Protein 6TMD (pdb70)

Structure (mmCIF, N/CA/C/O backbone):
data_6TMD
#
_entry.id   6TMD
#
_cell.length_a   95.778
_cell.length_b   45.659
_cell.length_c   51.073
_cell.angle_alpha   90.000
_cell.angle_beta   100.380
_cell.angle_gamma   90.000
#
_symmetry.space_group_name_H-M   'C 1 2 1'
#
loop_
_entity.id
_entity.type
_entity.pdbx_description
1 polymer 'KN motif and ankyrin repeat domain-containing protein 2'
2 non-polymer GLYCEROL
3 non-polymer 'ACETATE ION'
4 water water
#
loop_
_atom_site.group_PDB
_atom_site.id
_atom_site.type_symbol
_atom_site.label_atom_id
_atom_site.label_alt_id
_atom_site.label_comp_id
_atom_site.label_asym_id
_atom_site.label_entity_id
_atom_site.label_seq_id
_atom_site.pdbx_PDB_ins_code
_atom_site.Cartn_x
_atom_site.Cartn_y
_atom_site.Cartn_z
_atom_site.occupancy
_atom_site.B_iso_or_equiv
_atom_site.auth_seq_id
_atom_site.auth_comp_id
_atom_site.auth_asym_id
_atom_site.auth_atom_id
_atom_site.pdbx_PDB_model_nu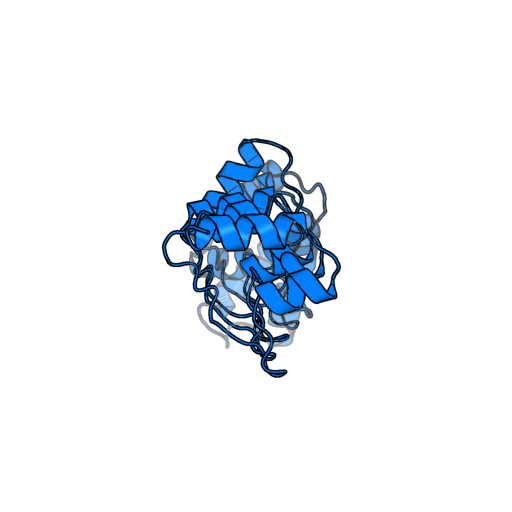m
ATOM 1 N N . LEU A 1 14 ? -21.388 25.472 32.715 1.00 46.02 590 LEU A N 1
ATOM 2 C CA . LEU A 1 14 ? -21.860 24.067 32.995 1.00 45.29 590 LEU A CA 1
ATOM 3 C C . LEU A 1 14 ? -22.934 24.088 34.091 1.00 38.12 590 LEU A C 1
ATOM 4 O O . LEU A 1 14 ? -22.954 25.023 34.893 1.00 37.43 590 LEU A O 1
ATOM 9 N N . SER A 1 15 ? -23.758 23.054 34.141 1.00 31.78 591 SER A N 1
ATOM 10 C CA . SER A 1 15 ? -24.777 22.831 35.194 1.00 32.08 591 SER A CA 1
ATOM 11 C C . SER A 1 15 ? -24.122 22.909 36.580 1.00 29.79 591 SER A C 1
ATOM 12 O O . SER A 1 15 ? -23.157 22.189 36.841 1.00 27.88 591 SER A O 1
ATOM 15 N N . PRO A 1 16 ? -24.603 23.763 37.510 1.00 29.62 592 PRO A N 1
ATOM 16 C CA . PRO A 1 16 ? -24.097 23.771 38.886 1.00 29.55 592 PRO A CA 1
ATOM 17 C C . PRO A 1 16 ? -24.248 22.410 39.600 1.00 23.77 592 PRO A C 1
ATOM 18 O O . PRO A 1 16 ? -23.375 22.066 40.379 1.00 25.65 592 PRO A O 1
ATOM 22 N N . ASP A 1 17 ? -25.359 21.701 39.362 1.00 24.30 593 ASP A N 1
ATOM 23 C CA . ASP A 1 17 ? -25.586 20.308 39.843 1.00 25.51 593 ASP A CA 1
ATOM 24 C C . ASP A 1 17 ? -24.494 19.383 39.287 1.00 24.47 593 ASP A C 1
ATOM 25 O O . ASP A 1 17 ? -23.978 18.563 40.037 1.00 23.21 593 ASP A O 1
ATOM 30 N N . LEU A 1 18 ? -24.152 19.477 38.002 1.00 23.38 594 LEU A N 1
ATOM 31 C CA . LEU A 1 18 ? -23.066 18.626 37.436 1.00 22.63 594 LEU A CA 1
ATOM 32 C C . LEU A 1 18 ? -21.742 18.903 38.151 1.00 20.42 594 LEU A C 1
ATOM 33 O O . LEU A 1 18 ? -21.060 17.960 38.501 1.00 19.23 594 LEU A O 1
ATOM 38 N N . ILE A 1 19 ? -21.378 20.158 38.354 1.00 19.78 595 ILE A N 1
ATOM 39 C CA . ILE A 1 19 ? -20.091 20.446 39.043 1.00 19.52 595 ILE A CA 1
ATOM 40 C C . ILE A 1 19 ? -20.143 19.874 40.462 1.00 19.08 595 ILE A C 1
ATOM 41 O O . ILE A 1 19 ? -19.110 19.355 40.941 1.00 20.24 595 ILE A O 1
ATOM 46 N N . SER A 1 20 ? -21.251 20.055 41.164 1.00 21.48 596 SER A N 1
ATOM 47 C CA . SER A 1 20 ? -21.390 19.556 42.558 1.00 21.08 596 SER A CA 1
ATOM 48 C C . SER A 1 20 ? -21.255 18.024 42.559 1.00 20.23 596 SER A C 1
ATOM 49 O O . SER A 1 20 ? -20.567 17.476 43.459 1.00 18.23 596 SER A O 1
ATOM 52 N N . ALA A 1 21 ? -21.886 17.347 41.583 1.00 19.84 597 ALA A N 1
ATOM 53 C CA . ALA A 1 21 ? -21.781 15.871 41.426 1.00 20.25 597 ALA A CA 1
ATOM 54 C C . ALA A 1 21 ? -20.316 15.486 41.226 1.00 20.17 597 ALA A C 1
ATOM 55 O O . ALA A 1 21 ? -19.865 14.489 41.826 1.00 22.17 597 ALA A O 1
ATOM 57 N N . CYS A 1 22 ? -19.591 16.219 40.381 1.00 20.50 598 CYS A N 1
ATOM 58 C CA . CYS A 1 22 ? -18.149 15.960 40.107 1.00 22.40 598 CYS A CA 1
ATOM 59 C C . CYS A 1 22 ? -17.323 16.152 41.377 1.00 23.23 598 CYS A C 1
ATOM 60 O O . CYS A 1 22 ? -16.438 15.326 41.630 1.00 23.73 598 CYS A O 1
ATOM 63 N N . LEU A 1 23 ? -17.590 17.187 42.165 1.00 21.85 599 LEU A N 1
ATOM 64 C CA . LEU A 1 23 ? -16.907 17.339 43.480 1.00 22.43 599 LEU A CA 1
ATOM 65 C C . LEU A 1 23 ? -17.198 16.141 44.399 1.00 21.40 599 LEU A C 1
ATOM 66 O O . LEU A 1 23 ? -16.268 15.657 45.087 1.00 23.61 599 LEU A O 1
ATOM 71 N N . ALA A 1 24 ? -18.435 15.659 44.441 1.00 21.89 600 ALA A N 1
ATOM 72 C CA . ALA A 1 24 ? -18.800 14.483 45.269 1.00 22.01 600 ALA A CA 1
ATOM 73 C C . ALA A 1 24 ? -18.023 13.255 44.779 1.00 22.39 600 ALA A C 1
ATOM 74 O O . ALA A 1 24 ? -17.413 12.529 45.611 1.00 22.60 600 ALA A O 1
ATOM 76 N N . LEU A 1 25 ? -17.975 13.005 43.465 1.00 23.23 601 LEU A N 1
ATOM 77 C CA . LEU A 1 25 ? -17.236 11.834 42.915 1.00 23.00 601 LEU A CA 1
ATOM 78 C C . LEU A 1 25 ? -15.736 11.991 43.163 1.00 23.36 601 LEU A C 1
ATOM 79 O O . LEU A 1 25 ? -15.112 11.001 43.458 1.00 22.07 601 LEU A O 1
ATOM 84 N N . GLU A 1 26 ? -15.187 13.206 43.093 1.00 25.66 602 GLU A N 1
ATOM 85 C CA . GLU A 1 26 ? -13.745 13.470 43.364 1.00 28.01 602 GLU A CA 1
ATOM 86 C C . GLU A 1 26 ? -13.440 12.978 44.792 1.00 28.01 602 GLU A C 1
ATOM 87 O O . GLU A 1 26 ? -12.466 12.241 44.960 1.00 29.05 602 GLU A O 1
ATOM 93 N N . LYS A 1 27 ? -14.269 13.319 45.791 1.00 25.80 603 LYS A N 1
ATOM 94 C CA . LYS A 1 27 ? -14.070 12.868 47.198 1.00 27.11 603 LYS A CA 1
ATOM 95 C C . LYS A 1 27 ? -14.157 11.343 47.292 1.00 26.73 603 LYS A C 1
ATOM 96 O O . LYS A 1 27 ? -13.322 10.697 47.975 1.00 25.45 603 LYS A O 1
ATOM 102 N N . TYR A 1 28 ? -15.137 10.766 46.609 1.00 23.85 604 TYR A N 1
ATOM 103 C CA . TYR A 1 28 ? -15.409 9.313 46.616 1.00 26.22 604 TYR A CA 1
ATOM 104 C C . TYR A 1 28 ? -14.210 8.542 46.051 1.00 29.53 604 TYR A C 1
ATOM 105 O O . TYR A 1 28 ? -13.865 7.458 46.581 1.00 27.10 604 TYR A O 1
ATOM 114 N N . LEU A 1 29 ? -13.618 9.060 44.973 1.00 29.21 605 LEU A N 1
ATOM 115 C CA . LEU A 1 29 ? -12.526 8.368 44.245 1.00 33.21 605 LEU A CA 1
ATOM 116 C C . LEU A 1 29 ? -11.243 8.358 45.083 1.00 36.25 605 LEU A C 1
ATOM 117 O O . LEU A 1 29 ? -10.398 7.474 44.871 1.00 37.57 605 LEU A O 1
ATOM 122 N N A ASP A 1 30 ? -11.097 9.338 45.980 0.50 34.41 606 ASP A N 1
ATOM 123 N N B ASP A 1 30 ? -11.084 9.296 46.015 0.50 36.45 606 ASP A N 1
ATOM 124 C CA A ASP A 1 30 ? -10.015 9.382 46.998 0.50 35.61 606 ASP A CA 1
ATOM 125 C CA B ASP A 1 30 ? -9.921 9.254 46.936 0.50 38.88 606 ASP A CA 1
ATOM 126 C C A ASP A 1 30 ? -10.357 8.399 48.124 0.50 33.62 606 ASP A C 1
ATOM 127 C C B ASP A 1 30 ? -10.325 8.499 48.214 0.50 35.99 606 ASP A C 1
ATOM 128 O O A ASP A 1 30 ? -9.466 7.663 48.589 0.50 32.27 606 ASP A O 1
ATOM 129 O O B ASP A 1 30 ? -9.410 7.996 48.888 0.50 36.04 606 ASP A O 1
ATOM 138 N N . ASN A 1 31 ? -11.628 8.361 48.515 1.00 34.42 607 ASN A N 1
ATOM 139 C CA . ASN A 1 31 ? -12.076 7.666 49.748 1.00 32.43 607 ASN A CA 1
ATOM 140 C C . ASN A 1 31 ? -13.524 7.199 49.626 1.00 27.96 607 ASN A C 1
ATOM 141 O O . ASN A 1 31 ? -14.441 8.002 49.752 1.00 26.39 607 ASN A O 1
ATOM 146 N N . PRO A 1 32 ? -13.805 5.888 49.437 1.00 32.74 608 PRO A N 1
ATOM 147 C CA . PRO A 1 32 ? -15.186 5.430 49.243 1.00 32.15 608 PRO A CA 1
ATOM 148 C C . PRO A 1 32 ? -16.108 5.555 50.471 1.00 29.37 608 PRO A C 1
ATOM 149 O O . PRO A 1 32 ? -17.308 5.425 50.280 1.00 33.27 608 PRO A O 1
ATOM 153 N N . ASN A 1 33 ? -15.554 5.820 51.665 1.00 28.65 609 ASN A N 1
ATOM 154 C CA . ASN A 1 33 ? -16.305 6.116 52.915 1.00 32.25 609 ASN A CA 1
ATOM 155 C C . ASN A 1 33 ? -16.596 7.616 53.031 1.00 32.42 609 ASN A C 1
ATOM 156 O O . ASN A 1 33 ? -17.217 7.997 54.018 1.00 33.96 609 ASN A O 1
ATOM 161 N N . ALA A 1 34 ? -16.265 8.438 52.030 1.00 28.06 610 ALA A N 1
ATOM 162 C CA . ALA A 1 34 ? -16.493 9.904 52.089 1.00 28.82 610 ALA A CA 1
ATOM 163 C C . ALA A 1 34 ? -17.917 10.260 51.660 1.00 26.67 610 ALA A C 1
ATOM 164 O O . ALA A 1 34 ? -18.345 11.402 51.900 1.00 30.15 610 ALA A O 1
ATOM 166 N N . LEU A 1 35 ? -18.599 9.356 50.952 1.00 25.86 611 LEU A N 1
ATOM 167 C CA . LEU A 1 35 ? -19.988 9.541 50.471 1.00 24.40 611 LEU A CA 1
ATOM 168 C C . LEU A 1 35 ? -20.816 8.399 51.054 1.00 24.62 611 LEU A C 1
ATOM 169 O O .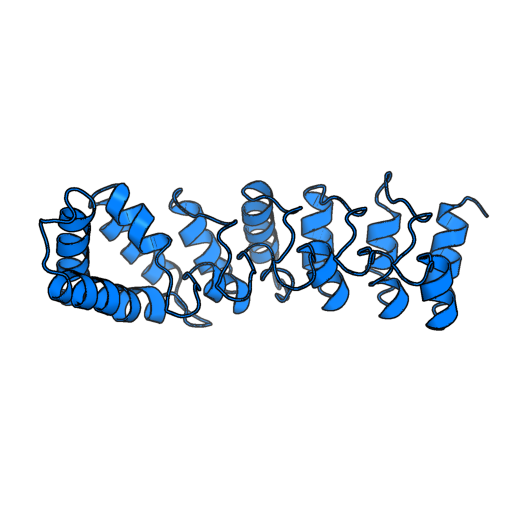 LEU A 1 35 ? -20.285 7.302 51.130 1.00 24.24 611 LEU A O 1
ATOM 174 N N . THR A 1 36 ? -22.092 8.636 51.316 1.00 23.52 612 THR A N 1
ATOM 175 C CA . THR A 1 36 ? -23.062 7.544 51.528 1.00 23.41 612 THR A CA 1
ATOM 176 C C . THR A 1 36 ? -23.366 6.913 50.172 1.00 24.56 612 THR A C 1
ATOM 177 O O . THR A 1 36 ? -23.166 7.584 49.134 1.00 21.86 612 THR A O 1
ATOM 181 N N . GLU A 1 37 ? -23.872 5.691 50.180 1.00 25.14 613 GLU A N 1
ATOM 182 C CA . GLU A 1 37 ? -24.266 4.996 48.928 1.00 26.75 613 GLU A CA 1
ATOM 183 C C . GLU A 1 37 ? -25.320 5.807 48.181 1.00 26.46 613 GLU A C 1
ATOM 184 O O . GLU A 1 37 ? -25.207 5.864 46.950 1.00 25.75 613 GLU A O 1
ATOM 190 N N . ARG A 1 38 ? -26.267 6.450 48.868 1.00 26.69 614 ARG A N 1
ATOM 191 C CA . ARG A 1 38 ? -27.285 7.301 48.201 1.00 28.69 614 ARG A CA 1
ATOM 192 C C . ARG A 1 38 ? -26.625 8.530 47.542 1.00 28.76 614 ARG A C 1
ATOM 193 O O . ARG A 1 38 ? -27.032 8.888 46.419 1.00 25.99 614 ARG A O 1
ATOM 201 N N . GLU A 1 39 ? -25.703 9.203 48.235 1.00 26.07 615 GLU A N 1
ATOM 202 C CA . GLU A 1 39 ? -24.955 10.362 47.667 1.00 25.17 615 GLU A CA 1
ATOM 203 C C . GLU A 1 39 ? -24.176 9.912 46.414 1.00 25.21 615 GLU A C 1
ATOM 204 O O . GLU A 1 39 ? -24.155 10.676 45.426 1.00 22.64 615 GLU A O 1
ATOM 210 N N . LEU A 1 40 ? -23.537 8.745 46.449 1.00 22.13 616 LEU A N 1
ATOM 211 C CA . LEU A 1 40 ? -22.824 8.182 45.270 1.00 23.06 616 LEU A CA 1
ATOM 212 C C . LEU A 1 40 ? -23.833 8.001 44.137 1.00 23.47 616 LEU A C 1
ATOM 213 O O . LEU A 1 40 ? -23.510 8.363 42.999 1.00 23.73 616 LEU A O 1
ATOM 218 N N . LYS A 1 41 ? -25.001 7.415 44.414 1.00 25.98 617 LYS A N 1
ATOM 219 C CA . LYS A 1 41 ? -26.006 7.121 43.362 1.00 27.35 617 LYS A CA 1
ATOM 220 C C . LYS A 1 41 ? -26.473 8.443 42.742 1.00 26.87 617 LYS A C 1
ATOM 221 O O . LYS A 1 41 ? -26.546 8.585 41.465 1.00 24.44 617 LYS A O 1
ATOM 227 N N . VAL A 1 42 ? -26.780 9.419 43.587 1.00 24.48 618 VAL A N 1
ATOM 228 C CA . VAL A 1 42 ? -27.209 10.760 43.097 1.00 24.48 618 VAL A CA 1
ATOM 229 C C . VAL A 1 42 ? -26.097 11.360 42.223 1.00 21.19 618 VAL A C 1
ATOM 230 O O . VAL A 1 42 ? -26.429 11.881 41.149 1.00 21.91 618 VAL A O 1
ATOM 234 N N . ALA A 1 43 ? -24.829 11.329 42.634 1.00 21.02 619 ALA A N 1
ATOM 235 C CA . ALA A 1 43 ? -23.737 11.985 41.871 1.00 20.73 619 ALA A CA 1
ATOM 236 C C . ALA A 1 43 ? -23.569 11.267 40.535 1.00 21.46 619 ALA A C 1
ATOM 237 O O . ALA A 1 43 ? -23.433 11.928 39.495 1.00 20.45 619 ALA A O 1
ATOM 239 N N . TYR A 1 44 ? -23.585 9.934 40.560 1.00 21.37 620 TYR A N 1
ATOM 240 C CA . TYR A 1 44 ? -23.378 9.103 39.350 1.00 24.30 620 TYR A CA 1
ATOM 241 C C . TYR A 1 44 ? -24.502 9.416 38.369 1.00 22.25 620 TYR A C 1
ATOM 242 O O . TYR A 1 44 ? -24.191 9.655 37.173 1.00 21.44 620 TYR A O 1
ATOM 251 N N . THR A 1 45 ? -25.747 9.459 38.858 1.00 22.93 621 THR A N 1
ATOM 252 C CA . THR A 1 45 ? -26.973 9.710 38.067 1.00 24.82 621 THR A CA 1
ATOM 253 C C . THR A 1 45 ? -26.914 11.120 37.469 1.00 24.13 621 THR A C 1
ATOM 254 O O . THR A 1 45 ? -27.356 11.284 36.317 1.00 22.55 621 THR A O 1
ATOM 258 N N . THR A 1 46 ? -26.468 12.112 38.250 1.00 20.75 622 THR A N 1
ATOM 259 C CA . THR A 1 46 ? -26.324 13.501 37.779 1.00 21.99 622 THR A CA 1
ATOM 260 C C . THR A 1 46 ? -25.306 13.551 36.621 1.00 21.20 622 THR A C 1
ATOM 261 O O . THR A 1 46 ? -25.550 14.254 35.612 1.00 22.23 622 THR A O 1
ATOM 265 N N . VAL A 1 47 ? -24.181 12.855 36.756 1.00 21.71 623 VAL A N 1
ATOM 266 C CA . VAL A 1 47 ? -23.172 12.831 35.662 1.00 21.74 623 VAL A CA 1
ATOM 267 C C . VAL A 1 47 ? -23.772 12.120 34.437 1.00 22.11 623 VAL A C 1
ATOM 268 O O . VAL A 1 47 ? -23.579 12.637 33.319 1.00 21.57 623 VAL A O 1
ATOM 272 N N . LEU A 1 48 ? -24.522 11.035 34.609 1.00 22.80 624 LEU A N 1
ATOM 273 C CA . LEU A 1 48 ? -25.135 10.369 33.426 1.00 24.52 624 LEU A CA 1
ATOM 274 C C . LEU A 1 48 ? -26.113 11.326 32.721 1.00 26.67 624 LEU A C 1
ATOM 275 O O . LEU A 1 48 ? -26.114 11.375 31.517 1.00 25.69 624 LEU A O 1
ATOM 280 N N . GLN A 1 49 ? -26.915 12.053 33.483 1.00 24.87 625 GLN A N 1
ATOM 281 C CA . GLN A 1 49 ? -27.937 12.951 32.895 1.00 28.10 625 GLN A CA 1
ATOM 282 C C . GLN A 1 49 ? -27.323 14.220 32.297 1.00 26.90 625 GLN A C 1
ATOM 283 O O . GLN A 1 49 ? -27.745 14.600 31.245 1.00 27.74 625 GLN A O 1
ATOM 289 N N . GLU A 1 50 ? -26.387 14.859 32.986 1.00 24.16 626 GLU A N 1
ATOM 290 C CA . GLU A 1 50 ? -25.888 16.184 32.526 1.00 25.07 626 GLU A CA 1
ATOM 291 C C . GLU A 1 50 ? -24.675 16.079 31.591 1.00 25.67 626 GLU A C 1
ATOM 292 O O . GLU A 1 50 ? -24.420 17.018 30.902 1.00 27.28 626 GLU A O 1
ATOM 298 N N . TRP A 1 51 ? -23.965 14.968 31.622 1.00 21.70 627 TRP A N 1
ATOM 299 C CA . TRP A 1 51 ? -22.730 14.792 30.820 1.00 22.81 627 TRP A CA 1
ATOM 300 C C . TRP A 1 51 ? -22.961 13.678 29.805 1.00 24.12 627 TRP A C 1
ATOM 301 O O . TRP A 1 51 ? -22.915 13.948 28.589 1.00 24.87 627 TRP A O 1
ATOM 312 N N . LEU A 1 52 ? -23.239 12.465 30.256 1.00 21.29 628 LEU A N 1
ATOM 313 C CA . LEU A 1 52 ? -23.307 11.376 29.258 1.00 23.41 628 LEU A CA 1
ATOM 314 C C . LEU A 1 52 ? -24.451 11.587 28.270 1.00 24.24 628 LEU A C 1
ATOM 315 O O . LEU A 1 52 ? -24.215 11.402 27.111 1.00 25.71 628 LEU A 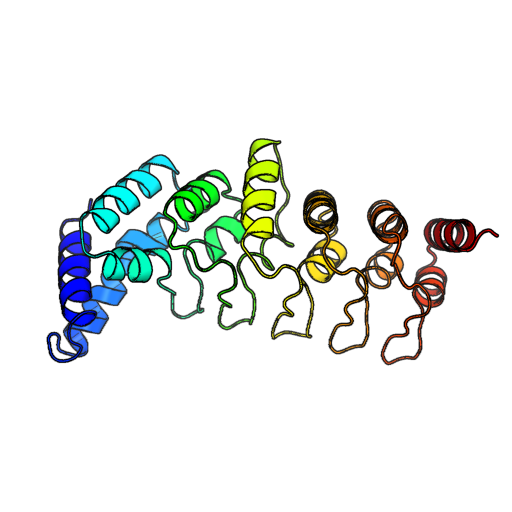O 1
ATOM 320 N N . ARG A 1 53 ? -25.630 11.956 28.747 1.00 25.26 629 ARG A N 1
ATOM 321 C CA . ARG A 1 53 ? -26.785 12.125 27.824 1.00 30.24 629 ARG A CA 1
ATOM 322 C C . ARG A 1 53 ? -26.604 13.338 26.921 1.00 30.10 629 ARG A C 1
ATOM 323 O O . ARG A 1 53 ? -27.134 13.328 25.839 1.00 33.28 629 ARG A O 1
ATOM 331 N N . LEU A 1 54 ? -25.887 14.337 27.393 1.00 30.37 630 LEU A N 1
ATOM 332 C CA . LEU A 1 54 ? -25.571 15.547 26.596 1.00 31.04 630 LEU A CA 1
ATOM 333 C C . LEU A 1 54 ? -24.596 15.148 25.481 1.00 32.46 630 LEU A C 1
ATOM 334 O O . LEU A 1 54 ? -24.885 15.419 24.288 1.00 32.54 630 LEU A O 1
ATOM 339 N N . ALA A 1 55 ? -23.466 14.546 25.849 1.00 28.22 631 ALA A N 1
ATOM 340 C CA . ALA A 1 55 ? -22.334 14.310 24.931 1.00 29.72 631 ALA A CA 1
ATOM 341 C C . ALA A 1 55 ? -22.658 13.183 23.935 1.00 30.70 631 ALA A C 1
ATOM 342 O O . ALA A 1 55 ? -22.017 13.141 22.886 1.00 33.79 631 ALA A O 1
ATOM 344 N N A CYS A 1 56 ? -23.618 12.310 24.256 0.50 29.04 632 CYS A N 1
ATOM 345 N N B CYS A 1 56 ? -23.630 12.322 24.255 0.50 31.24 632 CYS A N 1
ATOM 346 C CA A CYS A 1 56 ? -23.910 11.061 23.503 0.50 32.11 632 CYS A CA 1
ATOM 347 C CA B CYS A 1 56 ? -23.952 11.073 23.513 0.50 35.80 632 CYS A CA 1
ATOM 348 C C A CYS A 1 56 ? -24.951 11.295 22.400 0.50 34.26 632 CYS A C 1
ATOM 349 C C B CYS A 1 56 ? -24.936 11.311 22.373 0.50 36.38 632 CYS A C 1
ATOM 350 O O A CYS A 1 56 ? -25.152 10.352 21.618 0.50 36.01 632 CYS A O 1
ATOM 351 O O B CYS A 1 56 ? -25.091 10.386 21.559 0.50 37.42 632 CYS A O 1
ATOM 356 N N . ARG A 1 57 ? -25.571 12.485 22.332 1.00 36.91 633 ARG A N 1
ATOM 357 C CA . ARG A 1 57 ? -26.534 12.886 21.263 1.00 39.81 633 ARG A CA 1
ATOM 358 C C . ARG A 1 57 ? -25.889 12.775 19.863 1.00 38.97 633 ARG A C 1
ATOM 359 O O . ARG A 1 57 ? -24.680 13.075 19.696 1.00 32.79 633 ARG A O 1
ATOM 367 N N . SER A 1 58 ? -26.674 12.365 18.861 1.00 41.06 634 SER A N 1
ATOM 368 C CA . SER A 1 58 ? -26.185 12.050 17.494 1.00 41.93 634 SER A CA 1
ATOM 369 C C . SER A 1 58 ? -25.431 13.261 16.926 1.00 39.93 634 SER A C 1
ATOM 370 O O . SER A 1 58 ? -24.419 13.062 16.233 1.00 41.08 634 SER A O 1
ATOM 373 N N . ASP A 1 59 ? -25.898 14.477 17.214 1.00 37.29 635 ASP A N 1
ATOM 374 C CA . ASP A 1 59 ? -25.224 15.718 16.737 1.00 40.89 635 ASP A CA 1
ATOM 375 C C . ASP A 1 59 ? -24.783 16.565 17.931 1.00 36.23 635 ASP A C 1
ATOM 376 O O . ASP A 1 59 ? -24.837 17.795 17.827 1.00 32.80 635 ASP A O 1
ATOM 381 N N . ALA A 1 60 ? -24.342 15.934 19.019 1.00 29.43 636 ALA A N 1
ATOM 382 C CA . ALA A 1 60 ? -23.662 16.640 20.133 1.00 27.54 636 ALA A CA 1
ATOM 383 C C . ALA A 1 60 ? -22.535 17.524 19.577 1.00 27.17 636 ALA A C 1
ATOM 384 O O . ALA A 1 60 ? -21.729 17.073 18.721 1.00 26.07 636 ALA A O 1
ATOM 386 N N . HIS A 1 61 ? -22.436 18.750 20.077 1.00 25.52 637 HIS A N 1
ATOM 387 C CA . HIS A 1 61 ? -21.452 19.738 19.571 1.00 25.03 637 HIS A CA 1
ATOM 388 C C . HIS A 1 61 ? -20.090 19.451 20.170 1.00 24.51 637 HIS A C 1
ATOM 389 O O . HIS A 1 61 ? -19.954 19.457 21.400 1.00 24.56 637 HIS A O 1
ATOM 396 N N . PRO A 1 62 ? -19.035 19.251 19.351 1.00 22.34 638 PRO A N 1
ATOM 397 C CA . PRO A 1 62 ? -17.708 18.963 19.884 1.00 22.47 638 PRO A CA 1
ATOM 398 C C . PRO A 1 62 ? -17.149 20.062 20.806 1.00 21.76 638 PRO A C 1
ATOM 399 O O . PRO A 1 62 ? -16.378 19.748 21.682 1.00 21.19 638 PRO A O 1
ATOM 403 N N . GLU A 1 63 ? -17.487 21.338 20.580 1.00 23.68 639 GLU A N 1
ATOM 404 C CA . GLU A 1 63 ? -16.978 22.446 21.436 1.00 24.03 639 GLU A CA 1
ATOM 405 C C . GLU A 1 63 ? -17.650 22.367 22.814 1.00 22.22 639 GLU A C 1
ATOM 406 O O . GLU A 1 63 ? -16.971 22.651 23.790 1.00 24.97 639 GLU A O 1
ATOM 412 N N . LEU A 1 64 ? -18.940 22.061 22.868 1.00 22.00 640 LEU A N 1
ATOM 413 C CA . LEU A 1 64 ? -19.627 21.867 24.177 1.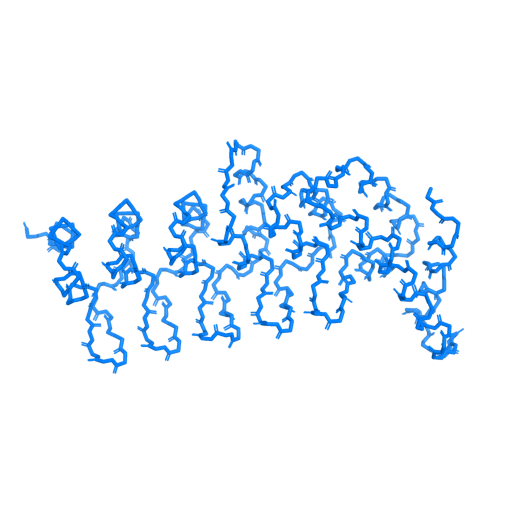00 24.44 640 LEU A CA 1
ATOM 414 C C . LEU A 1 64 ? -18.960 20.693 24.901 1.00 21.59 640 LEU A C 1
ATOM 415 O O . LEU A 1 64 ? -18.684 20.792 26.086 1.00 23.27 640 LEU A O 1
ATOM 420 N N . VAL A 1 65 ? -18.605 19.626 24.194 1.00 21.76 641 VAL A N 1
ATOM 421 C CA . VAL A 1 65 ? -17.918 18.471 24.837 1.00 21.57 641 VAL A CA 1
ATOM 422 C C . VAL A 1 65 ? -16.545 18.936 25.333 1.00 22.65 641 VAL A C 1
ATOM 423 O O . VAL A 1 65 ? -16.186 18.707 26.535 1.00 20.28 641 VAL A O 1
ATOM 427 N N . ARG A 1 66 ? -15.816 19.679 24.509 1.00 21.86 642 ARG A N 1
ATOM 428 C CA . ARG A 1 66 ? -14.467 20.153 24.890 1.00 22.24 642 ARG A CA 1
ATOM 429 C C . ARG A 1 66 ? -14.531 21.028 26.146 1.00 23.29 642 ARG A C 1
ATOM 430 O O . ARG A 1 66 ? -13.640 20.882 27.025 1.00 25.04 642 ARG A O 1
ATOM 438 N N . ARG A 1 67 ? -15.527 21.899 26.234 1.00 24.46 643 ARG A N 1
ATOM 439 C CA . ARG A 1 67 ? -15.681 22.805 27.400 1.00 28.14 643 ARG A CA 1
ATOM 440 C C . ARG A 1 67 ? -15.864 21.975 28.670 1.00 26.15 643 ARG A C 1
ATOM 441 O O . ARG A 1 67 ? -15.347 22.370 29.687 1.00 25.83 643 ARG A O 1
ATOM 449 N N . HIS A 1 68 ? -16.665 20.922 28.590 1.00 22.57 644 HIS A N 1
ATOM 450 C CA . HIS A 1 68 ? -16.863 19.975 29.722 1.00 23.31 644 HIS A CA 1
ATOM 451 C C . HIS A 1 68 ? -15.518 19.361 30.114 1.00 23.93 644 HIS A C 1
ATOM 452 O O . HIS A 1 68 ? -15.182 19.348 31.319 1.00 24.04 644 HIS A O 1
ATOM 459 N N . LEU A 1 69 ? -14.759 18.870 29.140 1.00 22.74 645 LEU A N 1
ATOM 460 C CA . LEU A 1 69 ? -13.495 18.145 29.399 1.00 23.56 645 LEU A CA 1
ATOM 461 C C . LEU A 1 69 ? -12.508 19.099 30.073 1.00 25.18 645 LEU A C 1
ATOM 462 O O . LEU A 1 69 ? -11.796 18.667 31.004 1.00 26.45 645 LEU A O 1
ATOM 467 N N . VAL A 1 70 ? -12.498 20.372 29.682 1.00 25.38 646 VAL A N 1
ATOM 468 C CA . VAL A 1 70 ? -11.602 21.387 30.299 1.00 27.59 646 VAL A CA 1
ATOM 469 C C . VAL A 1 70 ? -11.947 21.510 31.787 1.00 27.13 646 VAL A C 1
ATOM 470 O O . VAL A 1 70 ? -11.009 21.441 32.614 1.00 29.05 646 VAL A O 1
ATOM 474 N N . THR A 1 71 ? -13.228 21.618 32.115 1.00 25.54 647 THR A N 1
ATOM 475 C CA . THR A 1 71 ? -13.693 21.725 33.519 1.00 29.20 647 THR A CA 1
ATOM 476 C C . THR A 1 71 ? -13.311 20.458 34.304 1.00 30.90 647 THR A C 1
ATOM 477 O O . THR A 1 71 ? -12.791 20.590 35.422 1.00 29.04 647 THR A O 1
ATOM 481 N N . PHE A 1 72 ? -13.566 19.265 33.760 1.00 26.92 648 PHE A N 1
ATOM 482 C CA . PHE A 1 72 ? -13.224 17.991 34.441 1.00 26.53 648 PHE A CA 1
ATOM 483 C C . PHE A 1 72 ? -11.712 17.916 34.710 1.00 28.96 648 PHE A C 1
ATOM 484 O O . PHE A 1 72 ? -11.280 17.494 35.813 1.00 27.22 648 PHE A O 1
ATOM 492 N N . ARG A 1 73 ? -10.927 18.307 33.719 1.00 32.72 649 ARG A N 1
ATOM 493 C CA . ARG A 1 73 ? -9.448 18.281 33.830 1.00 37.92 649 ARG A CA 1
ATOM 494 C C . ARG A 1 73 ? -8.985 19.227 34.935 1.00 36.37 649 ARG A C 1
ATOM 495 O O . ARG A 1 73 ? -8.002 18.928 35.545 1.00 33.63 649 ARG A O 1
ATOM 503 N N . ALA A 1 74 ? -9.744 20.276 35.230 1.00 36.82 650 ALA A N 1
ATOM 504 C CA . ALA A 1 74 ? -9.404 21.219 36.324 1.00 40.73 650 ALA A CA 1
ATOM 505 C C . ALA A 1 74 ? -9.578 20.566 37.710 1.00 43.59 650 ALA A C 1
ATOM 506 O O . ALA A 1 74 ? -9.034 21.089 38.663 1.00 39.93 650 ALA A O 1
ATOM 508 N N . MET A 1 75 ? -10.361 19.490 37.812 1.00 40.83 651 MET A N 1
ATOM 509 C CA . MET A 1 75 ? -10.522 18.668 39.033 1.00 40.38 651 MET A CA 1
ATOM 510 C C . MET A 1 75 ? -9.473 17.541 39.009 1.00 44.60 651 MET A C 1
ATOM 511 O O . MET A 1 75 ? -8.643 17.531 38.157 1.00 62.09 651 MET A O 1
ATOM 516 N N . SER A 1 76 ? -9.551 16.533 39.857 1.00 49.27 652 SER A N 1
ATOM 517 C CA . SER A 1 76 ? -8.486 15.491 39.846 1.00 46.52 652 SER A CA 1
ATOM 518 C C . SER A 1 76 ? -8.375 14.696 38.532 1.00 48.15 652 SER A C 1
ATOM 519 O O . SER A 1 76 ? -9.354 14.579 37.804 1.00 47.37 652 SER A O 1
ATOM 522 N N . ALA A 1 77 ? -7.184 14.168 38.243 1.00 45.51 653 ALA A N 1
ATOM 523 C CA . ALA A 1 77 ? -6.962 13.328 37.046 1.00 43.08 653 ALA A CA 1
ATOM 524 C C . ALA A 1 77 ? -7.899 12.127 37.136 1.00 37.32 653 ALA A C 1
ATOM 525 O O . ALA A 1 77 ? -8.346 11.656 36.113 1.00 38.45 653 ALA A O 1
ATOM 527 N N . ARG A 1 78 ? -8.117 11.660 38.354 1.00 36.02 654 ARG A N 1
ATOM 528 C CA . ARG A 1 78 ? -9.016 10.529 38.683 1.00 37.77 654 ARG A CA 1
ATOM 529 C C . ARG A 1 78 ? -10.429 10.916 38.263 1.00 31.89 654 ARG A C 1
ATOM 530 O O . ARG A 1 78 ? -11.130 10.055 37.734 1.00 28.85 654 ARG A O 1
ATOM 538 N N . LEU A 1 79 ? -10.821 12.171 38.505 1.00 31.60 655 LEU A N 1
ATOM 539 C CA . LEU A 1 79 ? -12.183 12.658 38.174 1.00 28.60 655 LEU A CA 1
ATOM 540 C C . LEU A 1 79 ? -12.339 12.672 36.648 1.00 26.02 655 LEU A C 1
ATOM 541 O O . LEU A 1 79 ? -13.308 12.056 36.154 1.00 23.44 655 LEU A O 1
ATOM 546 N N . LEU A 1 80 ? -11.380 13.235 35.915 1.00 26.76 656 LEU A N 1
ATOM 547 C CA . LEU A 1 80 ? -11.397 13.277 34.421 1.00 26.93 656 LEU A CA 1
ATOM 548 C C . LEU A 1 80 ? -11.537 11.843 33.877 1.00 23.42 656 LEU A C 1
ATOM 549 O O . LEU A 1 80 ? -12.444 11.572 33.083 1.00 22.21 656 LEU A O 1
ATOM 554 N N . ASP A 1 81 ? -10.728 10.916 34.372 1.00 24.89 657 ASP A N 1
ATOM 555 C CA . ASP A 1 81 ? -10.765 9.512 33.898 1.00 26.55 657 ASP A CA 1
ATOM 556 C C . ASP A 1 81 ? -12.153 8.938 34.179 1.00 22.10 657 ASP A C 1
ATOM 557 O O . ASP A 1 81 ? -12.748 8.351 33.300 1.00 21.92 657 ASP A O 1
ATOM 562 N N . TYR A 1 82 ? -12.650 9.099 35.404 1.00 20.38 658 TYR A N 1
ATOM 563 C CA . TYR A 1 82 ? -13.941 8.512 35.826 1.00 22.46 658 TYR A CA 1
ATOM 564 C C . TYR A 1 82 ? -15.065 9.056 34.957 1.00 19.93 658 TYR A C 1
ATOM 565 O O . TYR A 1 82 ? -15.925 8.264 34.554 1.00 20.12 658 TYR A O 1
ATOM 574 N N . VAL A 1 83 ? -15.081 10.368 34.723 1.00 19.86 659 VAL A N 1
ATOM 575 C CA . VAL A 1 83 ? -16.226 10.996 34.002 1.00 19.89 659 VAL A CA 1
ATOM 576 C C . VAL A 1 83 ? -16.127 10.686 32.504 1.00 19.76 659 VAL A C 1
ATOM 577 O O . VAL A 1 83 ? -17.154 10.296 31.919 1.00 18.52 659 VAL A O 1
ATOM 581 N N . VAL A 1 84 ? -14.953 10.785 31.896 1.00 18.37 660 VAL A N 1
ATOM 582 C CA . VAL A 1 84 ? -14.836 10.479 30.435 1.00 19.38 660 VAL A CA 1
ATOM 583 C C . VAL A 1 84 ? -15.288 9.022 30.187 1.00 21.02 660 VAL A C 1
ATOM 584 O O . VAL A 1 84 ? -16.026 8.745 29.214 1.00 23.39 660 VAL A O 1
ATOM 588 N N . ASN A 1 85 ? -14.949 8.104 31.088 1.00 20.50 661 ASN A N 1
ATOM 589 C CA . ASN A 1 85 ? -15.158 6.644 30.921 1.00 21.62 661 ASN A CA 1
ATOM 590 C C . ASN A 1 85 ? -16.427 6.169 31.637 1.00 23.07 661 ASN A C 1
ATOM 591 O O . ASN A 1 85 ? -16.631 4.969 31.744 1.00 23.57 661 ASN A O 1
ATOM 596 N N . ILE A 1 86 ? -17.264 7.083 32.129 1.00 23.51 662 ILE A N 1
ATOM 597 C CA . ILE A 1 86 ? -18.477 6.702 32.893 1.00 22.75 662 ILE A CA 1
ATOM 598 C C . ILE A 1 86 ? -19.388 5.887 31.981 1.00 24.32 662 ILE A C 1
ATOM 599 O O . ILE A 1 86 ? -19.555 6.243 30.797 1.00 21.68 662 ILE A O 1
ATOM 604 N N . ALA A 1 87 ? -19.932 4.806 32.514 1.00 23.47 663 ALA A N 1
ATOM 605 C CA . ALA A 1 87 ? -20.818 3.926 31.732 1.00 24.59 663 ALA A CA 1
ATOM 606 C C . ALA A 1 87 ? -22.233 3.965 32.299 1.00 24.25 663 ALA A C 1
ATOM 607 O O . ALA A 1 87 ? -22.380 4.021 33.542 1.00 25.77 663 ALA A O 1
ATOM 609 N N . ASP A 1 88 ? -23.200 3.860 31.401 1.00 24.11 664 ASP A N 1
ATOM 610 C CA . ASP A 1 88 ? -24.627 3.792 31.774 1.00 27.94 664 ASP A CA 1
ATOM 611 C C . ASP A 1 88 ? -25.001 2.336 32.115 1.00 27.60 664 ASP A C 1
ATOM 612 O O . ASP A 1 88 ? -24.166 1.478 32.130 1.00 25.00 664 ASP A O 1
ATOM 617 N N . SER A 1 89 ? -26.272 2.092 32.377 1.00 31.31 665 SER A N 1
ATOM 618 C CA . SER A 1 89 ? -26.735 0.737 32.787 1.00 32.85 665 SER A CA 1
ATOM 619 C C . SER A 1 89 ? -26.466 -0.288 31.683 1.00 32.20 665 SER A C 1
ATOM 620 O O . SER A 1 89 ? -26.431 -1.496 31.999 1.00 34.93 665 SER A O 1
ATOM 623 N N . ASN A 1 90 ? -26.220 0.165 30.448 1.00 29.84 666 ASN A N 1
ATOM 624 C CA . ASN A 1 90 ? -25.900 -0.709 29.287 1.00 31.21 666 ASN A CA 1
ATOM 625 C C . ASN A 1 90 ? -24.395 -0.909 29.153 1.00 29.42 666 ASN A C 1
ATOM 626 O O . ASN A 1 90 ? -23.992 -1.631 28.213 1.00 28.43 666 ASN A O 1
ATOM 631 N N . GLY A 1 91 ? -23.593 -0.309 30.044 1.00 26.85 667 GLY A N 1
ATOM 632 C CA . GLY A 1 91 ? -22.123 -0.381 29.954 1.00 26.37 667 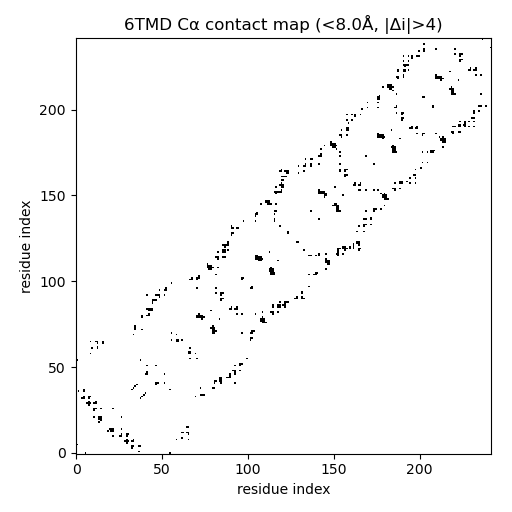GLY A CA 1
ATOM 633 C C . GLY A 1 91 ? -21.596 0.529 28.836 1.00 24.97 667 GLY A C 1
ATOM 634 O O . GLY A 1 91 ? -20.431 0.401 28.480 1.00 23.48 667 GLY A O 1
ATOM 635 N N . ASN A 1 92 ? -22.444 1.397 28.274 1.00 24.34 668 ASN A N 1
ATOM 636 C CA . ASN A 1 92 ? -22.081 2.333 27.179 1.00 23.08 668 ASN A CA 1
ATOM 637 C C . ASN A 1 92 ? -21.487 3.605 27.767 1.00 23.53 668 ASN A C 1
ATOM 638 O O . ASN A 1 92 ? -22.122 4.209 28.656 1.00 21.71 668 ASN A O 1
ATOM 643 N N . THR A 1 93 ? -20.299 3.972 27.289 1.00 22.63 669 THR A N 1
ATOM 644 C CA . THR A 1 93 ? -19.656 5.289 27.532 1.00 21.73 669 THR A CA 1
ATOM 645 C C . THR A 1 93 ? -20.023 6.280 26.421 1.00 21.97 669 THR A C 1
ATOM 646 O O . THR A 1 93 ? -20.595 5.880 25.372 1.00 21.28 669 THR A O 1
ATOM 650 N N A VAL A 1 94 ? -19.685 7.553 26.617 0.50 20.20 670 VAL A N 1
ATOM 651 N N B VAL A 1 94 ? -19.637 7.546 26.601 0.50 22.19 670 VAL A N 1
ATOM 652 C CA A VAL A 1 94 ? -19.859 8.566 25.541 0.50 20.01 670 VAL A CA 1
ATOM 653 C CA B VAL A 1 94 ? -19.828 8.607 25.568 0.50 23.21 670 VAL A CA 1
ATOM 654 C C A VAL A 1 94 ? -19.167 8.018 24.287 0.50 20.60 670 VAL A C 1
ATOM 655 C C B VAL A 1 94 ? -19.067 8.198 24.298 0.50 22.59 670 VAL A C 1
ATOM 656 O O A VAL A 1 94 ? -19.798 8.044 23.208 0.50 20.90 670 VAL A O 1
ATOM 657 O O B VAL A 1 94 ? -19.537 8.547 23.197 0.50 23.37 670 VAL A O 1
ATOM 664 N N . LEU A 1 95 ? -17.963 7.455 24.421 1.00 21.20 671 LEU A N 1
ATOM 665 C CA . LEU A 1 95 ? -17.207 6.965 23.230 1.00 22.17 671 LEU A CA 1
ATOM 666 C C . LEU A 1 95 ? -18.062 5.924 22.477 1.00 22.66 671 LEU A C 1
ATOM 667 O O . LEU A 1 95 ? -18.117 6.007 21.228 1.00 19.40 671 LEU A O 1
ATOM 672 N N . HIS A 1 96 ? -18.739 5.004 23.191 1.00 21.72 672 HIS A N 1
ATOM 673 C CA . HIS A 1 96 ? -19.599 3.966 22.564 1.00 22.24 672 HIS A CA 1
ATOM 674 C C . HIS A 1 96 ? -20.685 4.639 21.734 1.00 22.40 672 HIS A C 1
ATOM 675 O O . HIS A 1 96 ? -20.844 4.271 20.566 1.00 24.52 672 HIS A O 1
ATOM 682 N N . TYR A 1 97 ? -21.371 5.607 22.321 1.00 25.85 673 TYR A N 1
ATOM 683 C CA . TYR A 1 97 ? -22.466 6.310 21.620 1.00 25.12 673 TYR A CA 1
ATOM 684 C C . TYR A 1 97 ? -21.917 7.184 20.486 1.00 24.97 673 TYR A C 1
ATOM 685 O O . TYR A 1 97 ? -22.477 7.184 19.427 1.00 24.61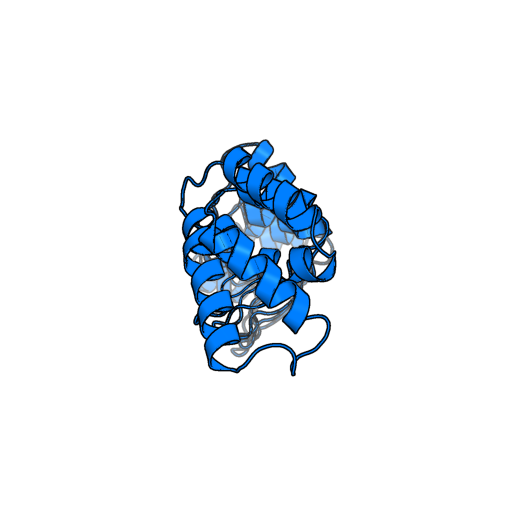 673 TYR A O 1
ATOM 694 N N . SER A 1 98 ? -20.818 7.879 20.736 1.00 21.42 674 SER A N 1
ATOM 695 C CA . SER A 1 98 ? -20.253 8.819 19.726 1.00 22.43 674 SER A CA 1
ATOM 696 C C . SER A 1 98 ? -19.889 8.033 18.461 1.00 22.98 674 SER A C 1
ATOM 697 O O . SER A 1 98 ? -20.177 8.502 17.339 1.00 24.72 674 SER A O 1
ATOM 700 N N . VAL A 1 99 ? -19.198 6.915 18.634 1.00 22.84 675 VAL A N 1
ATOM 701 C CA . VAL A 1 99 ? -18.751 6.053 17.513 1.00 22.95 675 VAL A CA 1
ATOM 702 C C . VAL A 1 99 ? -20.003 5.493 16.813 1.00 26.85 675 VAL A C 1
ATOM 703 O O . VAL A 1 99 ? -20.043 5.542 15.547 1.00 27.41 675 VAL A O 1
ATOM 707 N N . SER A 1 100 ? -21.000 5.005 17.568 1.00 27.89 676 SER A N 1
ATOM 708 C CA . SER A 1 100 ? -22.273 4.410 17.060 1.00 31.28 676 SER A CA 1
ATOM 709 C C . SER A 1 100 ? -23.016 5.385 16.154 1.00 32.63 676 SER A C 1
ATOM 710 O O . SER A 1 100 ? -23.552 4.941 15.131 1.00 28.61 676 SER A O 1
ATOM 713 N N . HIS A 1 101 ? -23.034 6.666 16.529 1.00 31.40 677 HIS A N 1
ATOM 714 C CA . HIS A 1 101 ? -23.715 7.754 15.788 1.00 31.40 677 HIS A CA 1
ATOM 715 C C . HIS A 1 101 ? -22.791 8.355 14.724 1.00 26.47 677 HIS A C 1
ATOM 716 O O . HIS A 1 101 ? -23.236 9.292 14.004 1.00 26.68 677 HIS A O 1
ATOM 723 N N . ALA A 1 102 ? -21.550 7.885 14.633 1.00 25.02 678 ALA A N 1
ATOM 724 C CA . ALA A 1 102 ? -20.538 8.413 13.707 1.00 24.52 678 ALA A CA 1
ATOM 725 C C . ALA A 1 102 ? -20.363 9.914 13.975 1.00 26.16 678 ALA A C 1
ATOM 726 O O . ALA A 1 102 ? -20.210 10.695 12.999 1.00 24.81 678 ALA A O 1
ATOM 728 N N . ASN A 1 103 ? -20.384 10.320 15.248 1.00 23.45 679 ASN A N 1
ATOM 729 C CA . ASN A 1 103 ? -20.046 11.716 15.633 1.00 21.56 679 ASN A CA 1
ATOM 730 C C . ASN A 1 103 ? -18.539 11.783 15.857 1.00 22.12 679 ASN A C 1
ATOM 731 O O . ASN A 1 103 ? -18.109 11.892 16.977 1.00 20.60 679 ASN A O 1
ATOM 736 N N . PHE A 1 104 ? -17.759 11.789 14.786 1.00 21.12 680 PHE A N 1
ATOM 737 C CA . PHE A 1 104 ? -16.297 11.673 14.903 1.00 21.20 680 PHE A CA 1
ATOM 738 C C . PHE A 1 104 ? -15.712 12.950 15.480 1.00 19.53 680 PHE A C 1
ATOM 739 O O . PHE A 1 104 ? -14.686 12.854 16.114 1.00 19.74 680 PHE A O 1
ATOM 747 N N . PRO A 1 105 ? -16.261 14.168 15.302 1.00 21.88 681 PRO A N 1
ATOM 748 C CA . PRO A 1 105 ? -15.678 15.325 15.984 1.00 21.68 681 PRO A CA 1
ATOM 749 C C . PRO A 1 105 ? -15.741 15.184 17.515 1.00 20.89 681 PRO A C 1
ATOM 750 O O . PRO A 1 105 ? -14.786 15.559 18.173 1.00 21.48 681 PRO A O 1
ATOM 754 N N . VAL A 1 106 ? -16.802 14.587 18.047 1.00 22.28 682 VAL A N 1
ATOM 755 C CA . VAL A 1 106 ? -16.902 14.306 19.511 1.00 20.32 682 VAL A CA 1
ATOM 756 C C . VAL A 1 106 ? -15.915 13.214 19.889 1.00 20.66 682 VAL A C 1
ATOM 757 O O . VAL A 1 106 ? -15.194 13.371 20.868 1.00 22.83 682 VAL A O 1
ATOM 761 N N . VAL A 1 107 ? -15.821 12.154 19.093 1.00 21.75 683 VAL A N 1
ATOM 762 C CA . VAL A 1 107 ? -14.822 11.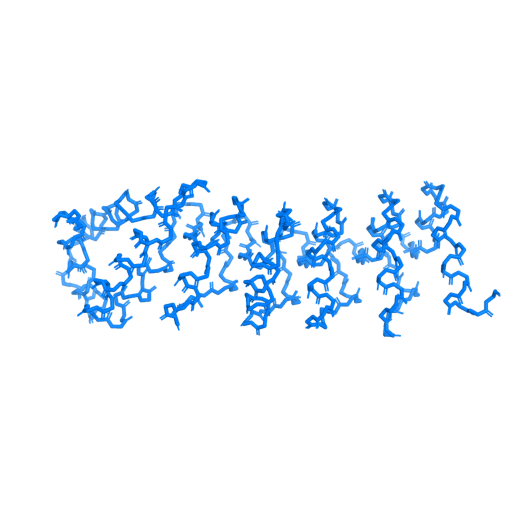082 19.315 1.00 19.52 683 VAL A CA 1
ATOM 763 C C . VAL A 1 107 ? -13.443 11.736 19.404 1.00 18.78 683 VAL A C 1
ATOM 764 O O . VAL A 1 107 ? -12.680 11.393 20.326 1.00 20.79 683 VAL A O 1
ATOM 768 N N . GLN A 1 108 ? -13.118 12.660 18.485 1.00 20.36 684 GLN A N 1
ATOM 769 C CA . GLN A 1 108 ? -11.783 13.300 18.467 1.00 20.35 684 GLN A CA 1
ATOM 770 C C . GLN A 1 108 ? -11.554 14.081 19.774 1.00 19.08 684 GLN A C 1
ATOM 771 O O . GLN A 1 108 ? -10.452 13.960 20.338 1.00 22.62 684 GLN A O 1
ATOM 777 N N . GLN A 1 109 ? -12.560 14.801 20.278 1.00 21.72 685 GLN A N 1
ATOM 778 C CA . GLN A 1 109 ? -12.416 15.601 21.542 1.00 24.14 685 GLN A CA 1
ATOM 779 C C . GLN A 1 109 ? -12.141 14.660 22.722 1.00 23.68 685 GLN A C 1
ATOM 780 O O . GLN A 1 109 ? -11.262 14.977 23.560 1.00 23.91 685 GLN A O 1
ATOM 786 N N . LEU A 1 110 ? -12.811 13.505 22.755 1.00 25.19 686 LEU A N 1
ATOM 787 C CA . LEU A 1 110 ? -12.615 12.466 23.793 1.00 23.55 686 LEU A CA 1
ATOM 788 C C . LEU A 1 110 ? -11.203 11.910 23.679 1.00 22.48 686 LEU A C 1
ATOM 789 O O . LEU A 1 110 ? -10.516 11.851 24.679 1.00 25.89 686 LEU A O 1
ATOM 794 N N . LEU A 1 111 ? -10.737 11.557 22.482 1.00 22.89 687 LEU A N 1
ATOM 795 C CA . LEU A 1 111 ? -9.374 11.011 22.362 1.00 21.67 687 LEU A CA 1
ATOM 796 C C . LEU A 1 111 ? -8.349 12.037 22.835 1.00 25.02 687 LEU A C 1
ATOM 797 O O . LEU A 1 111 ? -7.401 11.618 23.521 1.00 24.86 687 LEU A O 1
ATOM 802 N N . ASP A 1 112 ? -8.560 13.324 22.501 1.00 24.58 688 ASP A N 1
ATOM 803 C CA . ASP A 1 112 ? -7.661 14.457 22.838 1.00 26.50 688 ASP A CA 1
ATOM 804 C C . ASP A 1 112 ? -7.587 14.638 24.372 1.00 27.86 688 ASP A C 1
ATOM 805 O O . ASP A 1 112 ? -6.654 15.298 24.828 1.00 27.19 688 ASP A O 1
ATOM 810 N N . SER A 1 113 ? -8.523 14.084 25.153 1.00 26.24 689 SER A N 1
ATOM 811 C CA . SER A 1 113 ? -8.503 14.153 26.642 1.00 25.34 689 SER A CA 1
ATOM 812 C C . SER A 1 113 ? -7.300 13.376 27.176 1.00 24.72 689 SER A C 1
ATOM 813 O O . SER A 1 113 ? -6.814 13.722 28.252 1.00 27.31 689 SER A O 1
ATOM 816 N N . GLY A 1 114 ? -6.847 12.351 26.452 1.00 25.44 690 GLY A N 1
ATOM 817 C CA . GLY A 1 114 ? -5.698 11.529 26.879 1.00 26.08 690 GLY A CA 1
ATOM 818 C C . GLY A 1 114 ? -6.076 10.474 27.908 1.00 25.83 690 GLY A C 1
ATOM 819 O O . GLY A 1 114 ? -5.184 9.749 28.328 1.00 25.60 690 GLY A O 1
ATOM 820 N N . VAL A 1 115 ? -7.366 10.310 28.250 1.00 26.77 691 VAL A N 1
ATOM 821 C CA . VAL A 1 115 ? -7.788 9.351 29.327 1.00 26.26 691 VAL A CA 1
ATOM 822 C C . VAL A 1 115 ? -8.764 8.310 28.805 1.00 27.55 691 VAL A C 1
ATOM 823 O O . VAL A 1 115 ? -9.221 7.512 29.613 1.00 25.30 691 VAL A O 1
ATOM 827 N N A CYS A 1 116 ? -9.058 8.328 27.502 0.70 28.23 692 CYS A N 1
ATOM 828 N N B CYS A 1 116 ? -8.958 8.328 27.502 0.30 28.23 692 CYS A N 1
ATOM 829 C CA A CYS A 1 116 ? -10.076 7.422 26.901 0.70 29.03 692 CYS A CA 1
ATOM 830 C CA B CYS A 1 116 ? -9.976 7.422 26.901 0.30 29.03 692 CYS A CA 1
ATOM 831 C C A CYS A 1 116 ? -9.647 5.948 26.892 0.70 31.15 692 CYS A C 1
ATOM 832 C C B CYS A 1 116 ? -9.547 5.948 26.892 0.30 31.15 692 CYS A C 1
ATOM 833 O O A CYS A 1 116 ? -8.523 5.651 26.441 0.70 30.57 692 CYS A O 1
ATOM 834 O O B CYS A 1 116 ? -8.423 5.651 26.441 0.30 30.57 692 CYS A O 1
ATOM 839 N N . LYS A 1 117 ? -10.538 5.075 27.380 1.00 28.23 693 LYS A N 1
ATOM 840 C CA . LYS A 1 117 ? -10.379 3.601 27.358 1.00 31.38 693 LYS A CA 1
ATOM 841 C C . LYS A 1 117 ? -11.113 3.067 26.133 1.00 29.28 693 LYS A C 1
ATOM 842 O O . LYS A 1 117 ? -12.329 2.814 26.214 1.00 32.74 693 LYS A O 1
ATOM 848 N N . VAL A 1 118 ? -10.402 2.965 25.011 1.00 27.28 694 VAL A N 1
ATOM 849 C CA . VAL A 1 118 ? -11.011 2.665 23.685 1.00 27.43 694 VAL A CA 1
ATOM 850 C C . VAL A 1 118 ? -11.366 1.179 23.579 1.00 28.44 694 VAL A C 1
ATOM 851 O O . VAL A 1 118 ? -12.050 0.810 22.595 1.00 28.11 694 VAL A O 1
ATOM 855 N N . ASP A 1 119 ? -10.832 0.327 24.463 1.00 26.97 695 ASP A N 1
ATOM 856 C CA . ASP A 1 119 ? -11.085 -1.144 24.420 1.00 27.71 695 ASP A CA 1
ATOM 857 C C . ASP A 1 119 ? -12.171 -1.575 25.408 1.00 29.63 695 ASP A C 1
ATOM 858 O O . ASP A 1 119 ? -12.487 -2.783 25.439 1.00 29.77 695 ASP A O 1
ATOM 863 N N . LYS A 1 120 ? -12.721 -0.648 26.182 1.00 31.66 696 LYS A N 1
ATOM 864 C CA . LYS A 1 120 ? -13.754 -0.966 27.211 1.00 33.07 696 LYS A CA 1
ATOM 865 C C . LYS A 1 120 ? -15.019 -1.524 26.547 1.00 32.39 696 LYS A C 1
ATOM 866 O O . LYS A 1 120 ? -15.657 -0.825 25.725 1.00 26.98 696 LYS A O 1
ATOM 872 N N . GLN A 1 121 ? -15.425 -2.733 26.923 1.00 30.34 697 GLN A N 1
ATOM 873 C CA . GLN A 1 121 ? -16.620 -3.372 26.323 1.00 32.07 697 GLN A CA 1
ATOM 874 C C . GLN A 1 121 ? -17.881 -2.958 27.082 1.00 29.87 697 GLN A C 1
ATOM 875 O O . GLN A 1 121 ? -17.827 -2.813 28.308 1.00 30.05 697 GLN A O 1
ATOM 881 N N . ASN A 1 122 ? -18.983 -2.772 26.358 1.00 28.87 698 ASN A N 1
ATOM 882 C CA . ASN A 1 122 ? -20.324 -2.552 26.954 1.00 30.21 698 ASN A CA 1
ATOM 883 C C . ASN A 1 122 ? -20.851 -3.927 27.398 1.00 35.02 698 ASN A C 1
ATOM 884 O O . ASN A 1 122 ? -20.137 -4.928 27.217 1.00 33.84 698 ASN A O 1
ATOM 889 N N . ARG A 1 123 ? -22.039 -3.979 27.980 1.00 38.75 699 ARG A N 1
ATOM 890 C CA . ARG A 1 123 ? -22.574 -5.251 28.538 1.00 41.55 699 ARG A CA 1
ATOM 891 C C . ARG A 1 123 ? -22.922 -6.196 27.377 1.00 41.70 699 ARG A C 1
ATOM 892 O O . ARG A 1 123 ? -22.850 -7.403 27.597 1.00 45.10 699 ARG A O 1
ATOM 900 N N . ALA A 1 124 ? -23.197 -5.683 26.171 1.00 38.73 700 ALA A N 1
ATOM 901 C CA . ALA A 1 124 ? -23.389 -6.499 24.948 1.00 35.99 700 ALA A CA 1
ATOM 902 C C . ALA A 1 124 ? -22.053 -7.070 24.431 1.00 38.11 700 ALA A C 1
ATOM 903 O O . ALA A 1 124 ? -22.127 -7.832 23.432 1.00 40.65 700 ALA A O 1
ATOM 905 N N . GLY A 1 125 ? -20.914 -6.741 25.063 1.00 37.17 701 GLY A N 1
ATOM 906 C CA . GLY A 1 125 ? -19.558 -7.242 24.740 1.00 36.32 701 GLY A CA 1
ATOM 907 C C . GLY A 1 125 ? -18.826 -6.514 23.603 1.00 34.96 701 GLY A C 1
ATOM 908 O O . GLY A 1 125 ? -17.928 -7.125 23.003 1.00 31.87 701 GLY A O 1
ATOM 909 N N . TYR A 1 126 ? -19.125 -5.240 23.325 1.00 29.15 702 TYR A N 1
ATOM 910 C CA . TYR A 1 126 ? -18.467 -4.482 22.221 1.00 28.11 702 TYR A CA 1
ATOM 911 C C . TYR A 1 126 ? -17.696 -3.277 22.768 1.00 25.70 702 TYR A C 1
ATOM 912 O O . TYR A 1 126 ? -18.207 -2.537 23.632 1.00 24.38 702 TYR A O 1
ATOM 921 N N . SER A 1 127 ? -16.456 -3.129 22.311 1.00 23.65 703 SER A N 1
ATOM 922 C CA . SER A 1 127 ? -15.637 -1.924 22.537 1.00 22.40 703 SER A CA 1
ATOM 923 C C . SER A 1 127 ? -16.063 -0.864 21.530 1.00 22.43 703 SER A C 1
ATOM 924 O O . SER A 1 127 ? -16.715 -1.165 20.520 1.00 21.82 703 SER A O 1
ATOM 927 N N . PRO A 1 128 ? -15.707 0.414 21.758 1.00 22.53 704 PRO A N 1
ATOM 928 C CA . PRO A 1 128 ? -15.934 1.445 20.733 1.00 24.17 704 PRO A CA 1
ATOM 929 C C . PRO A 1 128 ? -15.238 1.131 19.397 1.00 22.94 704 PRO A C 1
ATOM 930 O O . PRO A 1 128 ? -15.767 1.461 18.365 1.00 22.84 704 PRO A O 1
ATOM 934 N N . ILE A 1 129 ? -14.061 0.520 19.438 1.00 22.29 705 ILE A N 1
ATOM 935 C CA . ILE A 1 129 ? -13.355 0.067 18.206 1.00 23.60 705 ILE A CA 1
ATOM 936 C C . ILE A 1 129 ? -14.261 -0.883 17.427 1.00 22.15 705 ILE A C 1
ATOM 937 O O . ILE A 1 129 ? -14.417 -0.679 16.197 1.00 20.54 705 ILE A O 1
ATOM 942 N N . MET A 1 130 ? -14.879 -1.845 18.101 1.00 22.98 706 MET A N 1
ATOM 943 C CA . MET A 1 130 ? -15.799 -2.774 17.412 1.00 22.12 706 MET A CA 1
ATOM 944 C C . MET A 1 130 ? -17.026 -2.029 16.885 1.00 23.37 706 MET A C 1
ATOM 945 O O . MET A 1 130 ? -17.471 -2.364 15.764 1.00 23.30 706 MET A O 1
ATOM 950 N N . LEU A 1 131 ? -17.553 -1.023 17.591 1.00 20.98 707 LEU A N 1
ATOM 951 C CA . LEU A 1 131 ? -18.803 -0.378 17.127 1.00 21.41 707 LEU A CA 1
ATOM 952 C C . LEU A 1 131 ? -18.530 0.525 15.918 1.00 21.47 707 LEU A C 1
ATOM 953 O O . LEU A 1 131 ? -19.462 0.870 15.215 1.00 20.54 707 LEU A O 1
ATOM 958 N N A THR A 1 132 ? -17.278 0.918 15.698 0.50 21.52 708 THR A N 1
ATOM 959 N N B THR A 1 132 ? -17.284 0.944 15.741 0.50 22.31 708 THR A N 1
ATOM 960 C CA A THR A 1 132 ? -16.877 1.698 14.505 0.50 22.59 708 THR A CA 1
ATOM 961 C CA B THR A 1 132 ? -16.787 1.643 14.537 0.50 23.75 708 THR A CA 1
ATOM 962 C C A THR A 1 132 ? -17.221 0.869 13.265 0.50 23.63 708 THR A C 1
ATOM 963 C C B THR A 1 132 ? -17.240 0.871 13.297 0.50 24.31 708 THR A C 1
ATOM 964 O O A THR A 1 132 ? -17.532 1.456 12.212 0.50 22.93 708 THR A O 1
ATOM 965 O O B THR A 1 132 ? -17.610 1.490 12.284 0.50 23.30 708 THR A O 1
ATOM 972 N N . ALA A 1 133 ? -17.282 -0.455 13.420 1.00 24.10 709 ALA A N 1
ATOM 973 C CA . ALA A 1 133 ? -17.563 -1.394 12.327 1.00 27.59 709 ALA A CA 1
ATOM 974 C C . ALA A 1 133 ? -18.939 -1.129 11.746 1.00 27.37 709 ALA A C 1
ATOM 975 O O . ALA A 1 133 ? -19.133 -1.509 10.586 1.00 33.84 709 ALA A O 1
ATOM 977 N N . LEU A 1 134 ? -19.832 -0.499 12.504 1.00 27.35 710 LEU A N 1
ATOM 978 C CA . LEU A 1 134 ? -21.208 -0.198 12.045 1.00 31.59 710 LEU A CA 1
ATOM 979 C C . LEU A 1 134 ? -21.272 1.180 11.381 1.00 30.93 710 LEU A C 1
ATOM 980 O O . LEU A 1 134 ? -22.305 1.472 10.794 1.00 34.27 710 LEU A O 1
ATOM 985 N N . ALA A 1 135 ? -20.217 1.993 11.496 1.00 25.16 711 ALA A N 1
ATOM 986 C CA . ALA A 1 135 ? -20.225 3.400 11.057 1.00 25.29 711 ALA A CA 1
ATOM 987 C C . ALA A 1 135 ? -19.906 3.485 9.564 1.00 25.69 711 ALA A C 1
ATOM 988 O O . ALA A 1 135 ? -19.072 2.698 9.047 1.00 22.96 711 ALA A O 1
ATOM 990 N N . THR A 1 136 ? -20.486 4.498 8.928 1.00 25.47 712 THR A N 1
ATOM 991 C CA . THR A 1 136 ? -20.176 4.881 7.536 1.00 23.40 712 THR A CA 1
ATOM 992 C C . THR A 1 136 ? -19.338 6.170 7.587 1.00 24.31 712 THR A C 1
ATOM 993 O O . THR A 1 136 ? -19.860 7.222 8.039 1.00 27.30 712 THR A O 1
ATOM 997 N N . LEU A 1 137 ? -18.055 6.081 7.247 1.00 21.39 713 LEU A N 1
ATOM 998 C CA . LEU A 1 137 ? -17.159 7.270 7.283 1.00 21.94 713 LEU A CA 1
ATOM 999 C C . LEU A 1 137 ? -17.537 8.171 6.109 1.00 22.15 713 LEU A C 1
ATOM 1000 O O . LEU A 1 137 ? -17.864 7.636 5.046 1.00 21.40 713 LEU A O 1
ATOM 1005 N N . LYS A 1 138 ? -17.509 9.492 6.303 1.00 21.61 714 LYS A N 1
ATOM 1006 C CA . LYS A 1 138 ? -18.078 10.425 5.292 1.00 25.31 714 LYS A CA 1
ATOM 1007 C C . LYS A 1 138 ? -16.994 11.375 4.742 1.00 24.94 714 LYS A C 1
ATOM 1008 O O . LYS A 1 138 ? -17.146 11.811 3.581 1.00 24.71 714 LYS A O 1
ATOM 1014 N N . THR A 1 139 ? -15.914 11.651 5.492 1.00 22.91 715 THR A N 1
ATOM 1015 C CA . THR A 1 139 ? -14.905 12.654 5.109 1.00 21.80 715 THR A CA 1
ATOM 1016 C C . THR A 1 139 ? -13.548 12.155 5.518 1.00 21.37 715 THR A C 1
ATOM 1017 O O . THR A 1 139 ? -13.495 11.187 6.315 1.00 20.63 715 THR A O 1
ATOM 1021 N N . GLN A 1 140 ? -12.504 12.839 5.051 1.00 20.16 716 GLN A N 1
ATOM 1022 C CA . GLN A 1 140 ? -11.126 12.540 5.479 1.00 22.48 716 GLN A CA 1
ATOM 1023 C C . GLN A 1 140 ? -11.006 12.748 6.992 1.00 22.33 716 GLN A C 1
ATOM 1024 O O . GLN A 1 140 ? -10.232 12.022 7.618 1.00 21.14 716 GLN A O 1
ATOM 1030 N N . ASP A 1 141 ? -11.631 13.784 7.537 1.00 21.42 717 ASP A N 1
ATOM 1031 C CA . ASP A 1 141 ? -11.636 14.026 8.998 1.00 22.51 717 ASP A CA 1
ATOM 1032 C C . ASP A 1 141 ? -12.085 12.741 9.724 1.00 20.62 717 ASP A C 1
ATOM 1033 O O . ASP A 1 141 ? -11.455 12.377 10.701 1.00 19.97 717 ASP A O 1
ATOM 1038 N N . ASP A 1 142 ? -13.191 12.124 9.294 1.00 19.19 718 ASP A N 1
ATOM 1039 C CA . ASP A 1 142 ? -13.698 10.861 9.890 1.00 19.58 718 ASP A CA 1
ATOM 1040 C C . ASP A 1 142 ? -12.618 9.783 9.807 1.00 19.89 718 ASP A C 1
ATOM 1041 O O . ASP A 1 142 ? -12.366 9.093 10.816 1.00 19.17 718 ASP A O 1
ATOM 1046 N N . ILE A 1 143 ? -11.979 9.627 8.643 1.00 19.57 719 ILE A N 1
ATOM 1047 C CA . ILE A 1 143 ? -10.931 8.577 8.471 1.00 19.26 719 ILE A CA 1
ATOM 1048 C C . ILE A 1 143 ? -9.799 8.832 9.472 1.00 19.83 719 ILE A C 1
ATOM 1049 O O . ILE A 1 143 ? -9.360 7.871 10.150 1.00 18.61 719 ILE A O 1
ATOM 1054 N N . GLU A 1 144 ? -9.361 10.088 9.597 1.00 20.09 720 GLU A N 1
ATOM 1055 C CA . GLU A 1 144 ? -8.163 10.401 10.409 1.00 21.22 720 GLU A CA 1
ATOM 1056 C C . GLU A 1 144 ? -8.501 10.107 11.883 1.00 19.34 720 GLU A C 1
ATOM 1057 O O . GLU A 1 144 ? -7.640 9.555 12.598 1.00 21.05 720 GLU A O 1
ATOM 1063 N N . THR A 1 145 ? -9.703 10.423 12.333 1.00 19.29 721 THR A N 1
ATOM 1064 C CA . THR A 1 145 ? -10.131 10.186 13.737 1.00 19.05 721 THR A CA 1
ATOM 1065 C C . THR A 1 145 ? -10.228 8.669 13.979 1.00 19.27 721 THR A C 1
ATOM 1066 O O . THR A 1 145 ? -9.767 8.179 15.029 1.00 19.38 721 THR A O 1
ATOM 1070 N N . VAL A 1 146 ? -10.839 7.930 13.049 1.00 19.10 722 VAL A N 1
ATOM 1071 C CA . VAL A 1 146 ? -10.944 6.440 13.163 1.00 19.57 722 VAL A CA 1
ATOM 1072 C C . VAL A 1 146 ? -9.557 5.805 13.211 1.00 18.63 722 VAL A C 1
ATOM 1073 O O . VAL A 1 146 ? -9.357 4.869 14.031 1.00 19.08 722 VAL A O 1
ATOM 1077 N N . LEU A 1 147 ? -8.628 6.246 12.362 1.00 20.56 723 LEU A N 1
ATOM 1078 C CA . LEU A 1 147 ? -7.253 5.711 12.369 1.00 20.46 723 LEU A CA 1
ATOM 1079 C C . LEU A 1 147 ? -6.648 5.959 13.750 1.00 21.56 723 LEU A C 1
ATOM 1080 O O . LEU A 1 147 ? -5.969 5.050 14.256 1.00 21.90 723 LEU A O 1
ATOM 1085 N N . GLN A 1 148 ? -6.866 7.131 14.350 1.00 22.28 724 GLN A N 1
ATOM 1086 C CA . GLN A 1 148 ? -6.284 7.414 15.690 1.00 22.39 724 GLN A CA 1
ATOM 1087 C C . GLN A 1 148 ? -6.867 6.425 16.702 1.00 20.93 724 GLN A C 1
ATOM 1088 O O . GLN A 1 148 ? -6.097 5.841 17.491 1.00 22.75 724 GLN A O 1
ATOM 1094 N N . LEU A 1 149 ? -8.185 6.224 16.669 1.00 21.35 725 LEU A N 1
ATOM 1095 C CA . LEU A 1 149 ? -8.881 5.303 17.585 1.00 22.04 725 LEU A CA 1
ATOM 1096 C C . LEU A 1 149 ? -8.271 3.911 17.415 1.00 24.17 725 LEU A C 1
ATOM 1097 O O . LEU A 1 149 ? -7.935 3.271 18.432 1.00 24.25 725 LEU A O 1
ATOM 1102 N N . PHE A 1 150 ? -8.050 3.466 16.172 1.00 21.17 726 PHE A N 1
ATOM 1103 C CA . PHE A 1 150 ? -7.490 2.119 15.892 1.00 22.31 726 PHE A CA 1
ATOM 1104 C C . PHE A 1 150 ? -6.033 2.019 16.351 1.00 25.95 726 PHE A C 1
ATOM 1105 O O . PHE A 1 150 ? -5.667 0.970 16.888 1.00 30.28 726 PHE A O 1
ATOM 1113 N N . ARG A 1 151 ? -5.222 3.055 16.156 1.00 23.78 727 ARG A N 1
ATOM 1114 C CA . ARG A 1 151 ? -3.800 3.024 16.579 1.00 25.18 727 ARG A CA 1
ATOM 1115 C C . ARG A 1 151 ? -3.729 2.892 18.105 1.00 25.84 727 ARG A C 1
ATOM 1116 O O . ARG A 1 151 ? -2.748 2.297 18.584 1.00 29.17 727 ARG A O 1
ATOM 1124 N N . LEU A 1 152 ? -4.713 3.390 18.841 1.00 27.72 728 LEU A N 1
ATOM 1125 C CA . LEU A 1 152 ? -4.676 3.393 20.328 1.00 28.34 728 LEU A CA 1
ATOM 1126 C C . LEU A 1 152 ? -5.173 2.058 20.891 1.00 32.03 728 LEU A C 1
ATOM 1127 O O . LEU A 1 152 ? -4.794 1.733 22.023 1.00 37.17 728 LEU A O 1
ATOM 1132 N N . GLY A 1 153 ? -6.039 1.335 20.193 1.00 29.40 729 GLY A N 1
ATOM 1133 C CA . GLY A 1 153 ? -6.755 0.206 20.813 1.00 29.79 729 GLY A CA 1
ATOM 1134 C C . GLY A 1 153 ? -6.189 -1.147 20.420 1.00 29.62 729 GLY A C 1
ATOM 1135 O O . GLY A 1 153 ? -5.150 -1.205 19.745 1.00 28.62 729 GLY A O 1
ATOM 1136 N N . ASN A 1 154 ? -6.841 -2.208 20.868 1.00 26.11 730 ASN A N 1
ATOM 1137 C CA . ASN A 1 154 ? -6.481 -3.580 20.417 1.00 27.57 730 ASN A CA 1
ATOM 1138 C C . ASN A 1 154 ? -7.454 -3.982 19.307 1.00 24.36 730 ASN A C 1
ATOM 1139 O O . ASN A 1 154 ? -8.561 -4.446 19.634 1.00 25.23 730 ASN A O 1
ATOM 1144 N N . ILE A 1 155 ? -7.084 -3.752 18.048 1.00 26.28 731 ILE A N 1
ATOM 1145 C CA . ILE A 1 155 ? -8.040 -3.893 16.902 1.00 24.67 731 ILE A CA 1
ATOM 1146 C C . ILE A 1 155 ? -8.276 -5.398 16.644 1.00 24.26 731 ILE A C 1
ATOM 1147 O O . ILE A 1 155 ? -9.245 -5.718 15.946 1.00 23.50 731 ILE A O 1
ATOM 1152 N N . ASN A 1 156 ? -7.516 -6.280 17.288 1.00 22.29 732 ASN A N 1
ATOM 1153 C CA . ASN A 1 156 ? -7.700 -7.755 17.178 1.00 23.07 732 ASN A CA 1
ATOM 1154 C C . ASN A 1 156 ? -8.538 -8.351 18.308 1.00 23.37 732 ASN A C 1
ATOM 1155 O O . ASN A 1 156 ? -8.763 -9.593 18.282 1.00 22.29 732 ASN A O 1
ATOM 1160 N N . ALA A 1 157 ? -9.032 -7.541 19.247 1.00 22.67 733 ALA A N 1
ATOM 1161 C CA . ALA A 1 157 ? -9.897 -8.026 20.339 1.00 23.32 733 ALA A CA 1
ATOM 1162 C C . ALA A 1 157 ? -11.159 -8.694 19.792 1.00 25.33 733 ALA A C 1
ATOM 1163 O O . ALA A 1 157 ? -11.743 -8.240 18.784 1.00 24.97 733 ALA A O 1
ATOM 1165 N N . LYS A 1 158 ? -11.626 -9.737 20.463 1.00 25.36 734 LYS A N 1
ATOM 1166 C CA . LYS A 1 158 ? -12.884 -10.394 20.055 1.00 24.39 734 LYS A CA 1
ATOM 1167 C C . LYS A 1 158 ? -14.020 -9.870 20.921 1.00 25.09 734 LYS A C 1
ATOM 1168 O O . LYS A 1 158 ? -13.822 -9.762 22.142 1.00 29.59 734 LYS A O 1
ATOM 1174 N N . ALA A 1 159 ? -15.185 -9.622 20.317 1.00 24.30 735 ALA A N 1
ATOM 1175 C CA . ALA A 1 159 ? -16.455 -9.320 21.004 1.00 25.95 735 ALA A CA 1
ATOM 1176 C C . ALA A 1 159 ? -16.906 -10.537 21.822 1.00 31.00 735 ALA A C 1
ATOM 1177 O O . ALA A 1 159 ? -16.722 -11.680 21.367 1.00 27.80 735 ALA A O 1
ATOM 1179 N N . SER A 1 160 ? -17.539 -10.296 22.959 1.00 31.22 736 SER A N 1
ATOM 1180 C CA . SER A 1 160 ? -18.022 -11.419 23.793 1.00 35.57 736 SER A CA 1
ATOM 1181 C C . SER A 1 160 ? -19.123 -12.144 23.030 1.00 35.43 736 SER A C 1
ATOM 1182 O O . SER A 1 160 ? -19.288 -13.321 23.221 1.00 40.96 736 SER A O 1
ATOM 1185 N N . GLN A 1 161 ? -19.810 -11.419 22.169 1.00 36.34 737 GLN A N 1
ATOM 1186 C CA . GLN A 1 161 ? -20.856 -12.011 21.316 1.00 40.34 737 GLN A CA 1
ATOM 1187 C C . GLN A 1 161 ? -20.189 -12.590 20.060 1.00 41.52 737 GLN A C 1
ATOM 1188 O O . GLN A 1 161 ? -19.705 -11.802 19.230 1.00 43.24 737 GLN A O 1
ATOM 1194 N N . ALA A 1 162 ? -20.089 -13.914 20.009 1.00 35.32 738 ALA A N 1
ATOM 1195 C CA . ALA A 1 162 ? -19.608 -14.723 18.866 1.00 28.08 738 ALA A CA 1
ATOM 1196 C C . ALA A 1 162 ? -18.099 -14.670 18.584 1.00 24.31 738 ALA A C 1
ATOM 1197 O O . ALA A 1 162 ? -17.698 -15.299 17.661 1.00 26.21 738 ALA A O 1
ATOM 1199 N N . GLY A 1 163 ? -17.311 -13.967 19.377 1.00 21.93 739 GLY A N 1
ATOM 1200 C CA . GLY A 1 163 ? -15.842 -13.928 19.217 1.00 21.47 739 GLY A CA 1
ATOM 1201 C C . GLY A 1 163 ? -15.444 -13.209 17.932 1.00 22.35 739 GLY A C 1
ATOM 1202 O O . GLY A 1 163 ? -14.389 -13.514 17.373 1.00 22.82 739 GLY A O 1
ATOM 1203 N N . GLN A 1 164 ? -16.255 -12.249 17.495 1.00 23.31 740 GLN A N 1
ATOM 1204 C CA . GLN A 1 164 ? -16.013 -11.472 16.244 1.00 23.26 740 GLN A CA 1
ATOM 1205 C C . GLN A 1 164 ? -15.065 -10.311 16.536 1.00 23.70 740 GLN A C 1
ATOM 1206 O O . GLN A 1 164 ? -15.210 -9.639 17.577 1.00 22.55 740 GLN A O 1
ATOM 1212 N N . THR A 1 165 ? -14.163 -10.042 15.604 1.00 21.99 741 THR A N 1
ATOM 1213 C CA . THR A 1 165 ? -13.274 -8.856 15.605 1.00 20.03 741 THR A CA 1
ATOM 1214 C C . THR A 1 165 ? -13.998 -7.694 14.934 1.00 19.37 741 THR A C 1
ATOM 1215 O O . THR A 1 165 ? -15.019 -7.903 14.218 1.00 18.18 741 THR A O 1
ATOM 1219 N N . ALA A 1 166 ? -13.488 -6.489 15.146 1.00 19.85 742 ALA A N 1
ATOM 1220 C CA . ALA A 1 166 ? -13.946 -5.269 14.446 1.00 19.18 742 ALA A CA 1
ATOM 1221 C C . ALA A 1 166 ? -13.971 -5.516 12.932 1.00 18.44 742 ALA A C 1
ATOM 1222 O O . ALA A 1 166 ? -14.914 -5.089 12.239 1.00 19.69 742 ALA A O 1
ATOM 1224 N N . LEU A 1 167 ? -12.930 -6.151 12.418 1.00 18.63 743 LEU A N 1
ATOM 1225 C CA . LEU A 1 167 ? -12.768 -6.433 10.974 1.00 18.08 743 LEU A CA 1
ATOM 1226 C C . LEU A 1 167 ? -13.895 -7.336 10.501 1.00 18.73 743 LEU A C 1
ATOM 1227 O O . LEU A 1 167 ? -14.474 -7.013 9.502 1.00 18.30 743 LEU A O 1
ATOM 1232 N N . MET A 1 168 ? -14.195 -8.437 11.196 1.00 18.30 744 MET A N 1
ATOM 1233 C CA . MET A 1 168 ? -15.338 -9.295 10.811 1.00 17.84 744 MET A CA 1
ATOM 1234 C C . MET A 1 168 ? -16.637 -8.485 10.846 1.00 17.96 744 MET A C 1
ATOM 1235 O O . MET A 1 168 ? -17.484 -8.650 9.953 1.00 21.44 744 MET A O 1
ATOM 1240 N N . LEU A 1 169 ? -16.824 -7.634 11.850 1.00 18.65 745 LEU A N 1
ATOM 1241 C CA . LEU A 1 169 ? -18.081 -6.874 11.981 1.00 19.66 745 LEU A CA 1
ATOM 1242 C C . LEU A 1 169 ? -18.179 -5.890 10.813 1.00 20.17 745 LEU A C 1
ATOM 1243 O O . LEU A 1 169 ? -19.249 -5.752 10.238 1.00 18.93 745 LEU A O 1
ATOM 1248 N N . ALA A 1 170 ? -17.087 -5.220 10.479 1.00 17.91 746 ALA A N 1
ATOM 1249 C CA . ALA A 1 170 ? -17.075 -4.233 9.376 1.00 18.61 746 ALA A CA 1
ATOM 1250 C C . ALA A 1 170 ? -17.367 -4.960 8.057 1.00 19.63 746 ALA A C 1
ATOM 1251 O O . ALA A 1 170 ? -18.073 -4.398 7.200 1.00 18.86 746 ALA A O 1
ATOM 1253 N N . VAL A 1 171 ? -16.770 -6.133 7.860 1.00 18.74 747 VAL A N 1
ATOM 1254 C CA . VAL A 1 171 ? -17.043 -6.937 6.635 1.00 20.15 747 VAL A CA 1
ATOM 1255 C C . VAL A 1 171 ? -18.525 -7.301 6.605 1.00 20.30 747 VAL A C 1
ATOM 1256 O O . VAL A 1 171 ? -19.162 -7.087 5.569 1.00 21.71 747 VAL A O 1
ATOM 1260 N N . SER A 1 172 ? -19.079 -7.810 7.698 1.00 22.71 748 SER A N 1
ATOM 1261 C CA . SER A 1 172 ? -20.495 -8.269 7.707 1.00 25.76 748 SER A CA 1
ATOM 1262 C C . SER A 1 172 ? -21.435 -7.081 7.469 1.00 25.70 748 SER A C 1
ATOM 1263 O O . SER A 1 172 ? -22.503 -7.292 6.895 1.00 25.77 748 SER A O 1
ATOM 1266 N N . HIS A 1 173 ? -21.050 -5.857 7.840 1.00 23.25 749 HIS A N 1
ATOM 1267 C CA . HIS A 1 173 ? -21.901 -4.654 7.650 1.00 21.97 749 HIS A CA 1
ATOM 1268 C C . HIS A 1 173 ? -21.576 -3.947 6.325 1.00 20.92 749 HIS A C 1
ATOM 1269 O O . HIS A 1 173 ? -22.179 -2.891 6.053 1.00 21.48 749 HIS A O 1
ATOM 1276 N N . GLY A 1 174 ? -20.624 -4.476 5.562 1.00 21.65 750 GLY A N 1
ATOM 1277 C CA . GLY A 1 174 ? -20.170 -3.933 4.275 1.00 20.40 750 GLY A CA 1
ATOM 1278 C C . GLY A 1 174 ? -19.578 -2.538 4.415 1.00 20.98 750 GLY A C 1
ATOM 1279 O O . GLY A 1 174 ? -19.636 -1.790 3.407 1.00 22.26 750 GLY A O 1
ATOM 1280 N N . ARG A 1 175 ? -18.946 -2.199 5.553 1.00 19.85 751 ARG A N 1
ATOM 1281 C CA . ARG A 1 175 ? -18.362 -0.842 5.782 1.00 19.78 751 ARG A CA 1
ATOM 1282 C C . ARG A 1 175 ? -16.938 -0.821 5.209 1.00 19.45 751 ARG A C 1
ATOM 1283 O O . ARG A 1 175 ? -15.960 -1.008 5.971 1.00 20.96 751 ARG A O 1
ATOM 1291 N N . VAL A 1 176 ? -16.831 -0.635 3.893 1.00 18.79 752 VAL A N 1
ATOM 1292 C CA . VAL A 1 176 ? -15.545 -0.710 3.162 1.00 19.58 752 VAL A CA 1
ATOM 1293 C C . VAL A 1 176 ? -14.541 0.285 3.755 1.00 18.94 752 VAL A C 1
ATOM 1294 O O . VAL A 1 176 ? -13.363 -0.081 3.879 1.00 17.23 752 VAL A O 1
ATOM 1298 N N . ASP A 1 177 ? -14.954 1.512 4.102 1.00 19.14 753 ASP A N 1
ATOM 1299 C CA . ASP A 1 177 ? -13.990 2.525 4.615 1.00 19.55 753 ASP A CA 1
ATOM 1300 C C . ASP A 1 177 ? -13.422 2.066 5.953 1.00 18.62 753 ASP A C 1
ATOM 1301 O O . ASP A 1 177 ? -12.225 2.248 6.159 1.00 18.42 753 ASP A O 1
ATOM 1306 N N . VAL A 1 178 ? -14.209 1.441 6.819 1.00 17.84 754 VAL A N 1
ATOM 1307 C CA . VAL A 1 178 ? -13.676 0.932 8.112 1.00 19.20 754 VAL A CA 1
ATOM 1308 C C . VAL A 1 178 ? -12.785 -0.295 7.851 1.00 17.58 754 VAL A C 1
ATOM 1309 O O . VAL A 1 178 ? -11.713 -0.393 8.452 1.00 17.59 754 VAL A O 1
ATOM 1313 N N . VAL A 1 179 ? -13.159 -1.170 6.930 1.00 18.98 755 VAL A N 1
ATOM 1314 C CA . VAL A 1 179 ? -12.265 -2.270 6.511 1.00 18.19 755 VAL A CA 1
ATOM 1315 C C . VAL A 1 179 ? -10.920 -1.677 6.062 1.00 19.44 755 VAL A C 1
ATOM 1316 O O . VAL A 1 179 ? -9.874 -2.137 6.559 1.00 17.76 755 VAL A O 1
ATOM 1320 N N . LYS A 1 180 ? -10.919 -0.649 5.214 1.00 19.31 756 LYS A N 1
ATOM 1321 C CA . LYS A 1 180 ? -9.639 -0.054 4.738 1.00 20.23 756 LYS A CA 1
ATOM 1322 C C . LYS A 1 180 ? -8.821 0.492 5.919 1.00 20.31 756 LYS A C 1
ATOM 1323 O O . LYS A 1 180 ? -7.588 0.237 5.973 1.00 19.67 756 LYS A O 1
ATOM 1329 N N . ALA A 1 181 ? -9.474 1.179 6.858 1.00 19.77 757 ALA A N 1
ATOM 1330 C CA . ALA A 1 181 ? -8.803 1.778 8.027 1.00 20.15 757 ALA A CA 1
ATOM 1331 C C . ALA A 1 181 ? -8.195 0.670 8.888 1.00 19.17 757 ALA A C 1
ATOM 1332 O O . ALA A 1 181 ? -7.035 0.783 9.313 1.00 20.91 757 ALA A O 1
ATOM 1334 N N . LEU A 1 182 ? -8.956 -0.390 9.142 1.00 21.37 758 LEU A N 1
ATOM 1335 C CA . LEU A 1 182 ? -8.470 -1.517 9.966 1.00 20.48 758 LEU A CA 1
ATOM 1336 C C . LEU A 1 182 ? -7.259 -2.142 9.256 1.00 19.63 758 LEU A C 1
ATOM 1337 O O . LEU A 1 182 ? -6.270 -2.459 9.920 1.00 20.29 758 LEU A O 1
ATOM 1342 N N . LEU A 1 183 ? -7.335 -2.390 7.956 1.00 22.36 759 LEU A N 1
ATOM 1343 C CA . LEU A 1 183 ? -6.210 -3.015 7.225 1.00 22.27 759 LEU A CA 1
ATOM 1344 C C . LEU A 1 183 ? -5.008 -2.053 7.188 1.00 24.76 759 LEU A C 1
ATOM 1345 O O . LEU A 1 183 ? -3.872 -2.539 7.351 1.00 23.87 759 LEU A O 1
ATOM 1350 N N . ALA A 1 184 ? -5.224 -0.743 7.059 1.00 24.94 760 ALA A N 1
ATOM 1351 C CA . ALA A 1 184 ? -4.114 0.243 7.161 1.00 25.73 760 ALA A CA 1
ATOM 1352 C C . ALA A 1 184 ? -3.424 0.126 8.528 1.00 25.22 760 ALA A C 1
ATOM 1353 O O . ALA A 1 184 ? -2.230 0.420 8.594 1.00 27.98 760 ALA A O 1
ATOM 1355 N N . CYS A 1 185 ? -4.130 -0.291 9.588 1.00 22.20 761 CYS A N 1
ATOM 1356 C CA . CYS A 1 185 ? -3.565 -0.456 10.951 1.00 23.54 761 CYS A CA 1
ATOM 1357 C C . CYS A 1 185 ? -3.079 -1.893 11.192 1.00 24.19 761 CYS A C 1
ATOM 1358 O O . CYS A 1 185 ? -2.767 -2.189 12.319 1.00 26.51 761 CYS A O 1
ATOM 1361 N N . GLU A 1 186 ? -3.040 -2.726 10.157 1.00 25.57 762 GLU A N 1
ATOM 1362 C CA . GLU A 1 186 ? -2.519 -4.120 10.192 1.00 28.45 762 GLU A CA 1
ATOM 1363 C C . GLU A 1 186 ? -3.381 -5.002 11.100 1.00 29.51 762 GLU A C 1
ATOM 1364 O O . GLU A 1 186 ? -2.838 -5.910 11.718 1.00 31.46 762 GLU A O 1
ATOM 1370 N N . ALA A 1 187 ? -4.706 -4.833 11.064 1.00 25.20 763 ALA A N 1
ATOM 1371 C CA . ALA A 1 187 ? -5.663 -5.796 11.637 1.00 24.95 763 ALA A CA 1
ATOM 1372 C C . ALA A 1 187 ? -5.288 -7.207 11.162 1.00 22.05 763 ALA A C 1
ATOM 1373 O O . ALA A 1 187 ? -5.017 -7.396 9.959 1.00 24.07 763 ALA A O 1
ATOM 1375 N N . ASP A 1 188 ? -5.299 -8.156 12.076 1.00 23.41 764 ASP A N 1
ATOM 1376 C CA . ASP A 1 188 ? -5.054 -9.584 11.741 1.00 22.41 764 ASP A CA 1
ATOM 1377 C C . ASP A 1 188 ? -6.285 -10.114 10.992 1.00 20.41 764 ASP A C 1
ATOM 1378 O O . ASP A 1 188 ? -7.383 -10.223 11.603 1.00 21.49 764 ASP A O 1
ATOM 1383 N N . VAL A 1 189 ? -6.083 -10.499 9.738 1.00 19.76 765 VAL A N 1
ATOM 1384 C CA . VAL A 1 189 ? -7.171 -10.972 8.837 1.00 20.23 765 VAL A CA 1
ATOM 1385 C C . VAL A 1 189 ? -7.465 -12.454 9.112 1.00 19.38 765 VAL A C 1
ATOM 1386 O O . VAL A 1 189 ? -8.524 -12.920 8.676 1.00 21.78 765 VAL A O 1
ATOM 1390 N N . ASN A 1 190 ? -6.620 -13.156 9.857 1.00 20.56 766 ASN A N 1
ATOM 1391 C CA . ASN A 1 190 ? -6.719 -14.632 10.004 1.00 20.73 766 ASN A CA 1
ATOM 1392 C C . ASN A 1 190 ? -7.429 -15.031 11.305 1.00 21.75 766 ASN A C 1
ATOM 1393 O O . ASN A 1 190 ? -7.553 -16.251 11.549 1.00 18.95 766 ASN A O 1
ATOM 1398 N N . VAL A 1 191 ? -7.921 -14.071 12.092 1.00 20.89 767 VAL A N 1
ATOM 1399 C CA . VAL A 1 191 ? -8.671 -14.410 13.324 1.00 20.50 767 VAL A CA 1
ATOM 1400 C C . VAL A 1 191 ? -9.934 -15.174 12.947 1.00 21.14 767 VAL A C 1
ATOM 1401 O O . VAL A 1 191 ? -10.544 -14.862 11.914 1.00 21.33 767 VAL A O 1
ATOM 1405 N N . GLN A 1 192 ? -10.268 -16.205 13.725 1.00 20.64 768 GLN A N 1
ATOM 1406 C CA . GLN A 1 192 ? -11.531 -16.963 13.553 1.00 21.12 768 GLN A CA 1
ATOM 1407 C C . GLN A 1 192 ? -12.469 -16.663 14.717 1.00 21.33 768 GLN A C 1
ATOM 1408 O O . GLN A 1 192 ? -12.008 -16.544 15.850 1.00 21.68 768 GLN A O 1
ATOM 1414 N N . ASP A 1 193 ? -13.743 -16.512 14.413 1.00 20.86 769 ASP A N 1
ATOM 1415 C CA . ASP A 1 193 ? -14.795 -16.260 15.419 1.00 23.42 769 ASP A CA 1
ATOM 1416 C C . ASP A 1 193 ? -15.177 -17.594 16.067 1.00 23.82 769 ASP A C 1
ATOM 1417 O O . ASP A 1 193 ? -14.526 -18.632 15.781 1.00 22.64 769 ASP A O 1
ATOM 1422 N N . ASP A 1 194 ? -16.215 -17.572 16.895 1.00 24.52 770 ASP A N 1
ATOM 1423 C CA . ASP A 1 194 ? -16.672 -18.791 17.618 1.00 24.98 770 ASP A CA 1
ATOM 1424 C C . ASP A 1 194 ? -17.058 -19.902 16.622 1.00 24.63 770 ASP A C 1
ATOM 1425 O O . ASP A 1 194 ? -16.926 -21.083 17.014 1.00 23.86 770 ASP A O 1
ATOM 1430 N N . ASP A 1 195 ? -17.520 -19.572 15.408 1.00 23.14 771 ASP A N 1
ATOM 1431 C CA . ASP A 1 195 ? -17.925 -20.572 14.383 1.00 23.58 771 ASP A CA 1
ATOM 1432 C C . ASP A 1 195 ? -16.761 -20.912 13.450 1.00 22.60 771 ASP A C 1
ATOM 1433 O O . ASP A 1 195 ? -17.028 -21.599 12.427 1.00 24.96 771 ASP A O 1
ATOM 1438 N N . GLY A 1 196 ? -15.544 -20.468 13.766 1.00 21.77 772 GLY A N 1
ATOM 1439 C CA . GLY A 1 196 ? -14.338 -20.667 12.934 1.00 22.69 772 GLY A CA 1
ATOM 1440 C C . GLY A 1 196 ? -14.357 -19.837 11.651 1.00 22.83 772 GLY A C 1
ATOM 1441 O O . GLY A 1 196 ? -13.485 -20.071 10.780 1.00 22.01 772 GLY A O 1
ATOM 1442 N N . SER A 1 197 ? -15.261 -18.850 11.556 1.00 22.24 773 SER A N 1
ATOM 1443 C CA A SER A 1 197 ? -15.407 -17.972 10.360 0.70 21.23 773 SER A CA 1
ATOM 1444 C CA B SER A 1 197 ? -15.391 -18.003 10.345 0.30 20.85 773 SER A CA 1
ATOM 1445 C C . SER A 1 197 ? -14.334 -16.889 10.379 1.00 20.83 773 SER A C 1
ATOM 1446 O O . SER A 1 197 ? -14.037 -16.347 11.463 1.00 21.06 773 SER A O 1
ATOM 1451 N N . THR A 1 198 ? -13.756 -16.593 9.221 1.00 21.43 774 THR A N 1
ATOM 1452 C CA . THR A 1 198 ? -12.812 -15.466 9.032 1.00 20.66 774 THR A CA 1
ATOM 1453 C C . THR A 1 198 ? -13.534 -14.301 8.354 1.00 20.20 774 THR A C 1
ATOM 1454 O O . THR A 1 198 ? -14.657 -14.469 7.808 1.00 17.54 774 THR A O 1
ATOM 1458 N N . ALA A 1 199 ? -12.899 -13.139 8.387 1.00 21.84 775 ALA A N 1
ATOM 1459 C CA . ALA A 1 199 ? -13.381 -11.941 7.665 1.00 19.47 775 ALA A CA 1
ATOM 1460 C C . ALA A 1 199 ? -13.526 -12.286 6.169 1.00 19.80 775 ALA A C 1
ATOM 1461 O O . ALA A 1 199 ? -14.558 -11.911 5.576 1.00 18.45 775 ALA A O 1
ATOM 1463 N N . LEU A 1 200 ? -12.605 -13.043 5.588 1.00 19.73 776 LEU A N 1
ATOM 1464 C CA . LEU A 1 200 ? -12.680 -13.416 4.147 1.00 19.43 776 LEU A CA 1
ATOM 1465 C C . LEU A 1 200 ? -13.923 -14.279 3.906 1.00 19.56 776 LEU A C 1
ATOM 1466 O O . LEU A 1 200 ? -14.661 -14.001 2.935 1.00 17.72 776 LEU A O 1
ATOM 1471 N N . MET A 1 201 ? -14.193 -15.271 4.766 1.00 19.35 777 MET A N 1
ATOM 1472 C CA . MET A 1 201 ? -15.405 -16.099 4.552 1.00 19.19 777 MET A CA 1
ATOM 1473 C C . MET A 1 201 ? -16.660 -15.223 4.575 1.00 19.71 777 MET A C 1
ATOM 1474 O O . MET A 1 201 ? -17.599 -15.485 3.797 1.00 19.80 777 MET A O 1
ATOM 1479 N N A CYS A 1 202 ? -16.723 -14.247 5.473 0.70 20.25 778 CYS A N 1
ATOM 1480 N N B CYS A 1 202 ? -16.699 -14.241 5.486 0.30 20.52 778 CYS A N 1
ATOM 1481 C CA A CYS A 1 202 ? -17.880 -13.333 5.586 0.70 20.67 778 CYS A CA 1
ATOM 1482 C CA B CYS A 1 202 ? -17.815 -13.272 5.664 0.30 21.05 778 CYS A CA 1
ATOM 1483 C C A CYS A 1 202 ? -18.009 -12.512 4.295 0.70 20.04 778 CYS A C 1
ATOM 1484 C C B CYS A 1 202 ? -17.997 -12.449 4.379 0.30 20.51 778 CYS A C 1
ATOM 1485 O O A CYS A 1 202 ? -19.117 -12.431 3.757 0.70 20.31 778 CYS A O 1
ATOM 1486 O O B CYS A 1 202 ? -19.150 -12.238 3.981 0.30 20.88 778 CYS A O 1
ATOM 1491 N N . ALA A 1 203 ? -16.897 -12.010 3.754 1.00 20.19 779 ALA A N 1
ATOM 1492 C CA . ALA A 1 203 ? -16.897 -11.256 2.475 1.00 19.94 779 ALA A CA 1
ATOM 1493 C C . ALA A 1 203 ? -17.462 -12.132 1.341 1.00 21.12 779 ALA A C 1
ATOM 1494 O O . ALA A 1 203 ? -18.321 -11.648 0.543 1.00 21.69 779 ALA A O 1
ATOM 1496 N N . CYS A 1 204 ? -17.110 -13.416 1.354 1.00 20.61 780 CYS A N 1
ATOM 1497 C CA . CYS A 1 204 ? -17.501 -14.395 0.312 1.00 22.72 780 CYS A CA 1
ATOM 1498 C C . CYS A 1 204 ? -19.013 -14.653 0.408 1.00 23.70 780 CYS A C 1
ATOM 1499 O O . CYS A 1 204 ? -19.699 -14.589 -0.617 1.00 24.57 780 CYS A O 1
ATOM 1502 N N . GLU A 1 205 ? -19.507 -14.879 1.618 1.00 25.45 781 GLU A N 1
ATOM 1503 C CA . GLU A 1 205 ? -20.926 -15.241 1.857 1.00 26.21 781 GLU A CA 1
ATOM 1504 C C . GLU A 1 205 ? -21.808 -14.058 1.472 1.00 27.78 781 GLU A C 1
ATOM 1505 O O . GLU A 1 205 ? -22.865 -14.304 0.881 1.00 27.27 781 GLU A O 1
ATOM 1511 N N . HIS A 1 206 ? -21.388 -12.835 1.820 1.00 27.47 782 HIS A N 1
ATOM 1512 C CA . HIS A 1 206 ? -22.160 -11.584 1.596 1.00 29.97 782 HIS A CA 1
ATOM 1513 C C . HIS A 1 206 ? -21.971 -11.089 0.154 1.00 28.27 782 HIS A C 1
ATOM 1514 O O . HIS A 1 206 ? -22.688 -10.143 -0.252 1.00 28.23 782 HIS A O 1
ATOM 1521 N N . GLY A 1 207 ? -20.979 -11.593 -0.576 1.00 26.35 783 GLY A N 1
ATOM 1522 C CA . GLY A 1 207 ? -20.695 -11.117 -1.949 1.00 27.45 783 GLY A CA 1
ATOM 1523 C C . GLY A 1 207 ? -20.112 -9.712 -1.960 1.00 26.12 783 GLY A C 1
ATOM 1524 O O . GLY A 1 207 ? -20.311 -8.979 -2.962 1.00 27.55 783 GLY A O 1
ATOM 1525 N N . HIS A 1 208 ? -19.362 -9.334 -0.923 1.00 22.46 784 HIS A N 1
ATOM 1526 C CA . HIS A 1 208 ? -18.682 -8.013 -0.855 1.00 23.16 784 HIS A CA 1
ATOM 1527 C C . HIS A 1 208 ? -17.382 -8.101 -1.661 1.00 24.86 784 HIS A C 1
ATOM 1528 O O . HIS A 1 208 ? -16.345 -8.431 -1.070 1.00 22.62 784 HIS A O 1
ATOM 1535 N N . LYS A 1 209 ? -17.437 -7.883 -2.978 1.00 23.73 785 LYS A N 1
ATOM 1536 C CA . LYS A 1 209 ? -16.289 -8.160 -3.897 1.00 25.67 785 LYS A CA 1
ATOM 1537 C C . LYS A 1 209 ? -15.103 -7.248 -3.569 1.00 23.67 785 LYS A C 1
ATOM 1538 O O . LYS A 1 209 ? -13.979 -7.766 -3.485 1.00 23.74 785 LYS A O 1
ATOM 1544 N N A GLU A 1 210 ? -15.359 -5.949 -3.396 0.50 23.15 786 GLU A N 1
ATOM 1545 N N B GLU A 1 210 ? -15.316 -5.930 -3.410 0.50 23.52 786 GLU A N 1
ATOM 1546 C CA A GLU A 1 210 ? -14.332 -4.922 -3.091 0.50 23.45 786 GLU A CA 1
ATOM 1547 C CA B GLU A 1 210 ? -14.212 -4.971 -3.117 0.50 24.07 786 GLU A CA 1
ATOM 1548 C C A GLU A 1 210 ? -13.629 -5.290 -1.777 0.50 21.81 786 GLU A C 1
ATOM 1549 C C B GLU A 1 210 ? -13.587 -5.346 -1.767 0.50 22.04 786 GLU A C 1
ATOM 1550 O O A GLU A 1 210 ? -12.388 -5.279 -1.723 0.50 20.90 786 GLU A O 1
ATOM 1551 O O B GLU A 1 210 ? -12.345 -5.402 -1.677 0.50 20.21 786 GLU A O 1
ATOM 1562 N N . ILE A 1 211 ? -14.397 -5.648 -0.751 1.00 20.94 787 ILE A N 1
ATOM 1563 C CA . ILE A 1 211 ? -13.857 -6.056 0.575 1.00 19.84 787 ILE A CA 1
ATOM 1564 C C . ILE A 1 211 ? -13.042 -7.354 0.441 1.00 18.28 787 ILE A C 1
ATOM 1565 O O . ILE A 1 211 ? -11.914 -7.421 0.973 1.00 18.12 787 ILE A O 1
ATOM 1570 N N . ALA A 1 212 ? -13.538 -8.348 -0.274 1.00 19.87 788 ALA A N 1
ATOM 1571 C CA . ALA A 1 212 ? -12.767 -9.587 -0.543 1.00 20.46 788 ALA A CA 1
ATOM 1572 C C . ALA A 1 212 ? -11.405 -9.246 -1.164 1.00 21.26 788 ALA A C 1
ATOM 1573 O O . ALA A 1 212 ? -10.367 -9.817 -0.737 1.00 20.84 788 ALA A O 1
ATOM 1575 N N . GLY A 1 213 ? -11.388 -8.342 -2.136 1.00 22.91 789 GLY A N 1
ATOM 1576 C CA . GLY A 1 213 ? -10.146 -7.925 -2.822 1.00 21.99 789 GLY A CA 1
ATOM 1577 C C . GLY A 1 213 ? -9.207 -7.252 -1.851 1.00 21.86 789 GLY A C 1
ATOM 1578 O O . GLY A 1 213 ? -8.018 -7.541 -1.907 1.00 22.26 789 GLY A O 1
ATOM 1579 N N . LEU A 1 214 ? -9.725 -6.439 -0.919 1.00 22.97 790 LEU A N 1
ATOM 1580 C CA . LEU A 1 214 ? -8.871 -5.778 0.100 1.00 22.69 790 LEU A CA 1
ATOM 1581 C C . LEU A 1 214 ? -8.244 -6.830 1.019 1.00 21.63 790 LEU A C 1
ATOM 1582 O O . LEU A 1 214 ? -7.053 -6.730 1.329 1.00 21.19 790 LEU A O 1
ATOM 1587 N N . LEU A 1 215 ? -9.038 -7.799 1.465 1.00 20.79 791 LEU A N 1
ATOM 1588 C CA . LEU A 1 215 ? -8.570 -8.892 2.360 1.00 20.74 791 LEU A CA 1
ATOM 1589 C C . LEU A 1 215 ? -7.530 -9.752 1.629 1.00 20.14 791 LEU A C 1
ATOM 1590 O O . LEU A 1 215 ? -6.500 -10.079 2.225 1.00 19.84 791 LEU A O 1
ATOM 1595 N N . LEU A 1 216 ? -7.783 -10.112 0.381 1.00 20.80 792 LEU A N 1
ATOM 1596 C CA . LEU A 1 216 ? -6.839 -10.966 -0.387 1.00 22.60 792 LEU A CA 1
ATOM 1597 C C . LEU A 1 216 ? -5.574 -10.172 -0.715 1.00 26.27 792 LEU A C 1
ATOM 1598 O O . LEU A 1 216 ? -4.569 -10.830 -0.970 1.00 27.09 792 LEU A O 1
ATOM 1603 N N . ALA A 1 217 ? -5.606 -8.830 -0.665 1.00 24.94 793 ALA A N 1
ATOM 1604 C CA . ALA A 1 217 ? -4.406 -7.980 -0.872 1.00 24.47 793 ALA A CA 1
ATOM 1605 C C . ALA A 1 217 ? -3.492 -8.031 0.354 1.00 24.33 793 ALA A C 1
ATOM 1606 O O . ALA A 1 217 ? -2.370 -7.487 0.300 1.00 25.78 793 ALA A O 1
ATOM 1608 N N . VAL A 1 218 ? -3.938 -8.627 1.465 1.00 23.72 794 VAL A N 1
ATOM 1609 C CA . VAL A 1 218 ? -3.133 -8.703 2.711 1.00 23.14 794 VAL A CA 1
ATOM 1610 C C . VAL A 1 218 ? -2.209 -9.902 2.550 1.00 23.69 794 VAL A C 1
ATOM 1611 O O . VAL A 1 218 ? -2.674 -11.012 2.351 1.00 21.99 794 VAL A O 1
ATOM 1615 N N . PRO A 1 219 ? -0.878 -9.708 2.627 1.00 24.89 795 PRO A N 1
ATOM 1616 C CA . PRO A 1 219 ? 0.075 -10.761 2.281 1.00 26.27 795 PRO A CA 1
ATOM 1617 C C . PRO A 1 219 ? -0.098 -12.076 3.060 1.00 23.91 795 PRO A C 1
ATOM 1618 O O . PRO A 1 219 ? 0.077 -13.099 2.482 1.00 24.59 795 PRO A O 1
ATOM 1622 N N . SER A 1 220 ? -0.393 -12.014 4.355 1.00 25.39 796 SER A N 1
ATOM 1623 C CA . SER A 1 220 ? -0.479 -13.202 5.252 1.00 27.60 796 SER A CA 1
ATOM 1624 C C . SER A 1 220 ? -1.917 -13.763 5.242 1.00 26.13 796 SER A C 1
ATOM 1625 O O . SER A 1 220 ? -2.208 -14.668 6.030 1.00 24.10 796 SER A O 1
ATOM 1628 N N . CYS A 1 221 ? -2.788 -13.245 4.375 1.00 24.51 797 CYS A N 1
ATOM 1629 C CA . CYS A 1 221 ? -4.164 -13.790 4.271 1.00 23.05 797 CYS A CA 1
ATOM 1630 C C . CYS A 1 221 ? -4.084 -15.308 4.016 1.00 23.84 797 CYS A C 1
ATOM 1631 O O . CYS A 1 221 ? -3.554 -15.716 2.974 1.00 23.39 797 CYS A O 1
ATOM 1634 N N . ASP A 1 222 ? -4.645 -16.099 4.928 1.00 22.61 798 ASP A N 1
ATOM 1635 C CA . ASP A 1 222 ? -4.580 -17.577 4.874 1.00 23.22 798 ASP A CA 1
ATOM 1636 C C . ASP A 1 222 ? -5.897 -18.084 4.291 1.00 22.37 798 ASP A C 1
ATOM 1637 O O . ASP A 1 222 ? -6.898 -18.123 5.009 1.00 23.78 798 ASP A O 1
ATOM 1642 N N . ILE A 1 223 ? -5.900 -18.478 3.027 1.00 22.35 799 ILE A N 1
ATOM 1643 C CA . ILE A 1 223 ? -7.176 -18.891 2.384 1.00 22.74 799 ILE A CA 1
ATOM 1644 C C . ILE A 1 223 ? -7.488 -20.362 2.691 1.00 22.20 799 ILE A C 1
ATOM 1645 O O . ILE A 1 223 ? -8.597 -20.804 2.344 1.00 22.99 799 ILE A O 1
ATOM 1650 N N . SER A 1 224 ? -6.623 -21.064 3.410 1.00 23.38 800 SER A N 1
ATOM 1651 C CA . SER A 1 224 ? -6.754 -22.522 3.715 1.00 23.98 800 SER A CA 1
ATOM 1652 C C . SER A 1 224 ? -7.608 -22.756 4.962 1.00 24.32 800 SER A C 1
ATOM 1653 O O . SER A 1 224 ? -8.057 -23.902 5.162 1.00 21.62 800 SER A O 1
ATOM 1656 N N . LEU A 1 225 ? -7.841 -21.721 5.783 1.00 22.04 801 LEU A N 1
ATOM 1657 C CA . LEU A 1 225 ? -8.631 -21.864 7.038 1.00 22.13 801 LEU A CA 1
ATOM 1658 C C . LEU A 1 225 ? -10.042 -22.380 6.756 1.00 20.27 801 LEU A C 1
ATOM 1659 O O . LEU A 1 225 ? -10.641 -22.061 5.720 1.00 20.33 801 LEU A O 1
ATOM 1664 N N . THR A 1 226 ? -10.559 -23.163 7.699 1.00 20.64 802 THR A N 1
ATOM 1665 C CA . THR A 1 226 ? -11.917 -23.738 7.610 1.00 20.05 802 THR A CA 1
ATOM 1666 C C . THR A 1 226 ? -12.722 -23.351 8.852 1.00 19.60 802 THR A C 1
ATOM 1667 O O . THR A 1 226 ? -12.167 -23.236 9.961 1.00 20.45 802 THR A O 1
ATOM 1671 N N . ASP A 1 227 ? -14.011 -23.173 8.641 1.00 20.83 803 ASP A N 1
ATOM 1672 C CA . ASP A 1 227 ? -14.980 -22.866 9.704 1.00 22.77 803 ASP A CA 1
ATOM 1673 C C . ASP A 1 227 ? -15.449 -24.189 10.319 1.00 23.34 803 ASP A C 1
ATOM 1674 O O . ASP A 1 227 ? -14.916 -25.259 9.960 1.00 22.65 803 ASP A O 1
ATOM 1679 N N . ARG A 1 228 ? -16.451 -24.122 11.178 1.00 24.27 804 ARG A N 1
ATOM 1680 C CA . ARG A 1 228 ? -16.794 -25.311 11.994 1.00 27.02 804 ARG A CA 1
ATOM 1681 C C . ARG A 1 228 ? -17.509 -26.353 11.126 1.00 25.57 804 ARG A C 1
ATOM 1682 O O . ARG A 1 228 ? -17.546 -27.481 11.553 1.00 24.79 804 ARG A O 1
ATOM 1690 N N . ASP A 1 229 ? -18.040 -25.989 9.958 1.00 24.50 805 ASP A N 1
ATOM 1691 C CA . ASP A 1 229 ? -18.587 -26.940 8.954 1.00 25.24 805 ASP A CA 1
ATOM 1692 C C . ASP A 1 229 ? -17.521 -27.482 7.991 1.00 24.00 805 ASP A C 1
ATOM 1693 O O . ASP A 1 229 ? -17.907 -28.229 7.069 1.00 26.58 805 ASP A O 1
ATOM 1698 N N . GLY A 1 230 ? -16.246 -27.152 8.188 1.00 21.64 806 GLY A N 1
ATOM 1699 C CA . GLY A 1 230 ? -15.112 -27.558 7.343 1.00 23.26 806 GLY A CA 1
ATOM 1700 C C . GLY A 1 230 ? -15.014 -26.799 6.023 1.00 22.12 806 GLY A C 1
ATOM 1701 O O . GLY A 1 230 ? -14.288 -27.280 5.125 1.00 22.50 806 GLY A O 1
ATOM 1702 N N . SER A 1 231 ? -15.697 -25.657 5.893 1.00 21.68 807 SER A N 1
ATOM 1703 C CA . SER A 1 231 ? -15.719 -24.826 4.667 1.00 21.45 807 SER A CA 1
ATOM 1704 C C . SER A 1 231 ? -14.533 -23.862 4.635 1.00 20.93 807 SER A C 1
ATOM 1705 O O . SER A 1 231 ? -14.269 -23.186 5.637 1.00 19.99 807 SER A O 1
ATOM 1708 N N . THR A 1 232 ? -13.875 -23.759 3.482 1.00 20.27 808 THR A N 1
ATOM 1709 C CA . THR A 1 232 ? -12.863 -22.717 3.180 1.00 20.61 808 THR A CA 1
ATOM 1710 C C . THR A 1 232 ? -13.583 -21.497 2.609 1.00 19.10 808 THR A C 1
ATOM 1711 O O . THR A 1 232 ? -14.769 -21.616 2.249 1.00 18.20 808 THR A O 1
ATOM 1715 N N . ALA A 1 233 ? -12.898 -20.353 2.479 1.00 19.19 809 ALA A N 1
ATOM 1716 C CA . ALA A 1 233 ? -13.417 -19.163 1.777 1.00 19.63 809 ALA A CA 1
ATOM 1717 C C . ALA A 1 233 ? -13.876 -19.557 0.359 1.00 19.97 809 ALA A C 1
ATOM 1718 O O . ALA A 1 233 ? -14.965 -19.136 -0.062 1.00 18.06 809 ALA A O 1
ATOM 1720 N N . LEU A 1 234 ? -13.104 -20.375 -0.348 1.00 19.55 810 LEU A N 1
ATOM 1721 C CA . LEU A 1 234 ? -13.457 -20.743 -1.752 1.00 21.31 810 LEU A CA 1
ATOM 1722 C C . LEU A 1 234 ? -14.792 -21.490 -1.741 1.00 20.71 810 LEU A C 1
ATOM 1723 O O . LEU A 1 234 ? -15.656 -21.162 -2.545 1.00 20.24 810 LEU A O 1
ATOM 1728 N N . MET A 1 235 ? -14.970 -22.423 -0.813 1.00 20.36 811 MET A N 1
ATO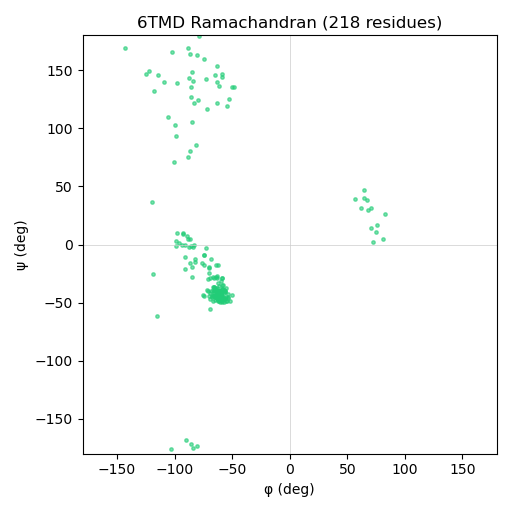M 1729 C CA . MET A 1 235 ? -16.239 -23.192 -0.755 1.00 20.34 811 MET A CA 1
ATOM 1730 C C . MET A 1 235 ? -17.408 -22.241 -0.486 1.00 21.98 811 MET A C 1
ATOM 1731 O O . MET A 1 235 ? -18.451 -22.398 -1.084 1.00 21.23 811 MET A O 1
ATOM 1736 N N . VAL A 1 236 ? -17.196 -21.271 0.388 1.00 20.23 812 VAL A N 1
ATOM 1737 C CA . VAL A 1 236 ? -18.264 -20.300 0.748 1.00 20.57 812 VAL A CA 1
ATOM 1738 C C . VAL A 1 236 ? -18.570 -19.436 -0.475 1.00 21.06 812 VAL A C 1
ATOM 1739 O O . VAL A 1 236 ? -19.746 -19.239 -0.785 1.00 21.07 812 VAL A O 1
ATOM 1743 N N . ALA A 1 237 ? -17.546 -18.961 -1.168 1.00 20.00 813 ALA A N 1
ATOM 1744 C CA . ALA A 1 237 ? -17.730 -18.153 -2.399 1.00 20.36 813 ALA A CA 1
ATOM 1745 C C . ALA A 1 237 ? -18.550 -18.937 -3.449 1.00 20.61 813 ALA A C 1
ATOM 1746 O O . ALA A 1 237 ? -19.513 -18.392 -3.969 1.00 19.99 813 ALA A O 1
ATOM 1748 N N . LEU A 1 238 ? -18.175 -20.181 -3.713 1.00 21.86 814 LEU A N 1
ATOM 1749 C CA . LEU A 1 238 ? -18.896 -20.990 -4.725 1.00 22.03 814 LEU A CA 1
ATOM 1750 C C . LEU A 1 238 ? -20.341 -21.222 -4.278 1.00 23.20 814 LEU A C 1
ATOM 1751 O O . LEU A 1 238 ? -21.209 -21.093 -5.088 1.00 24.04 814 LEU A O 1
ATOM 1756 N N . ASP A 1 239 ? -20.546 -21.555 -3.014 1.00 24.84 815 ASP A N 1
ATOM 1757 C CA . ASP A 1 239 ? -21.910 -21.809 -2.495 1.00 25.54 815 ASP A CA 1
ATOM 1758 C C . ASP A 1 239 ? -22.777 -20.558 -2.607 1.00 25.44 815 ASP A C 1
ATOM 1759 O O . ASP A 1 239 ? -23.958 -20.705 -2.811 1.00 27.13 815 ASP A O 1
ATOM 1764 N N . ALA A 1 240 ? -22.179 -19.381 -2.467 1.00 25.45 816 ALA A N 1
ATOM 1765 C CA . ALA A 1 240 ? -22.905 -18.099 -2.522 1.00 24.85 816 ALA A CA 1
ATOM 1766 C C . ALA A 1 240 ? -23.053 -17.627 -3.964 1.00 25.27 816 ALA A C 1
ATOM 1767 O O . ALA A 1 240 ? -23.632 -16.527 -4.146 1.00 27.44 816 ALA A O 1
ATOM 1769 N N . GLY A 1 241 ? -22.511 -18.371 -4.941 1.00 25.80 817 GLY A N 1
ATOM 1770 C CA . GLY A 1 241 ? -22.556 -17.971 -6.361 1.00 26.73 817 GLY A CA 1
ATOM 1771 C C . GLY A 1 241 ? -21.730 -16.725 -6.628 1.00 30.39 817 GLY A C 1
ATOM 1772 O O . GLY A 1 241 ? -22.159 -15.899 -7.434 1.00 35.03 817 GLY A O 1
ATOM 1773 N N . GLN A 1 242 ? -20.570 -16.606 -5.979 1.00 26.94 818 GLN A N 1
ATOM 1774 C CA . GLN A 1 242 ? -19.627 -15.459 -6.096 1.00 26.43 818 GLN A CA 1
ATOM 1775 C C . GLN A 1 242 ? -18.485 -15.862 -7.031 1.00 24.78 818 GLN A C 1
ATOM 1776 O O . GLN A 1 242 ? -17.327 -16.034 -6.584 1.00 24.53 818 GLN A O 1
ATOM 1782 N N . SER A 1 243 ? -18.783 -15.986 -8.325 1.00 27.88 819 SER A N 1
ATOM 1783 C CA . SER A 1 243 ? -17.802 -16.384 -9.374 1.00 29.78 819 SER A CA 1
ATOM 1784 C C . SER A 1 243 ? -16.587 -15.459 -9.376 1.00 25.70 819 SER A C 1
ATOM 1785 O O . SER A 1 243 ? -15.449 -15.941 -9.541 1.00 25.05 819 SER A O 1
ATOM 1788 N N . GLU A 1 244 ? -16.832 -14.157 -9.294 1.00 27.09 820 GLU A N 1
ATOM 1789 C CA . GLU A 1 244 ? -15.776 -13.118 -9.324 1.00 30.73 820 GLU A CA 1
ATOM 1790 C C . GLU A 1 244 ? -14.842 -13.280 -8.128 1.00 27.38 820 GLU A C 1
ATOM 1791 O O . GLU A 1 244 ? -13.616 -13.162 -8.303 1.00 25.23 820 GLU A O 1
ATOM 1797 N N . ILE A 1 245 ? -15.390 -13.453 -6.927 1.00 26.70 821 ILE A N 1
ATOM 1798 C CA . ILE A 1 245 ? -14.539 -13.666 -5.735 1.00 24.86 821 ILE A CA 1
ATOM 1799 C C . ILE A 1 245 ? -13.783 -14.993 -5.899 1.00 23.31 821 ILE A C 1
ATOM 1800 O O . ILE A 1 245 ? -12.581 -15.044 -5.597 1.00 24.52 821 ILE A O 1
ATOM 1805 N N . ALA A 1 246 ? -14.403 -16.041 -6.431 1.00 23.85 822 ALA A N 1
ATOM 1806 C CA . ALA A 1 246 ? -13.671 -17.303 -6.703 1.00 24.81 822 ALA A CA 1
ATOM 1807 C C . ALA A 1 246 ? -12.462 -17.018 -7.624 1.00 23.02 822 ALA A C 1
ATOM 1808 O O . ALA A 1 246 ? -11.342 -17.459 -7.301 1.00 24.81 822 ALA A O 1
ATOM 1810 N N . SER A 1 247 ? -12.640 -16.248 -8.700 1.00 26.37 823 SER A N 1
ATOM 1811 C CA . SER A 1 247 ? -11.542 -15.868 -9.636 1.00 26.65 823 SER A CA 1
ATOM 1812 C C . SER A 1 247 ? -10.462 -15.077 -8.909 1.00 25.03 823 SER A C 1
ATOM 1813 O O . SER A 1 247 ? -9.285 -15.318 -9.163 1.00 27.53 823 SER A O 1
ATOM 1816 N N . MET A 1 248 ? -10.839 -14.165 -8.012 1.00 27.09 824 MET A N 1
ATOM 1817 C CA . MET A 1 248 ? -9.829 -13.433 -7.200 1.00 26.92 824 MET A CA 1
ATOM 1818 C C . MET A 1 248 ? -9.037 -14.418 -6.336 1.00 24.07 824 MET A C 1
ATOM 1819 O O . MET A 1 248 ? -7.811 -14.238 -6.206 1.00 26.20 824 MET A O 1
ATOM 1824 N N . LEU A 1 249 ? -9.688 -15.425 -5.758 1.00 25.93 825 LEU A N 1
ATOM 1825 C CA . LEU A 1 249 ? -8.978 -16.457 -4.964 1.00 25.00 825 LEU A CA 1
ATOM 1826 C C . LEU A 1 249 ? -8.009 -17.218 -5.885 1.00 25.30 825 LEU A C 1
ATOM 1827 O O . LEU A 1 249 ? -6.847 -17.401 -5.510 1.00 25.09 825 LEU A O 1
ATOM 1832 N N . TYR A 1 250 ? -8.442 -17.592 -7.083 1.00 24.86 826 TYR A N 1
ATOM 1833 C CA . TYR A 1 250 ? -7.584 -18.357 -8.029 1.00 25.58 826 TYR A CA 1
ATOM 1834 C C . TYR A 1 250 ? -6.373 -17.510 -8.466 1.00 25.87 826 TYR A C 1
ATOM 1835 O O . TYR A 1 250 ? -5.279 -18.059 -8.566 1.00 28.94 826 TYR A O 1
ATOM 1844 N N . SER A 1 251 ? -6.570 -16.212 -8.700 1.00 30.11 827 SER A N 1
ATOM 1845 C CA . SER A 1 251 ? -5.489 -15.231 -9.011 1.00 30.19 827 SER A CA 1
ATOM 1846 C C . SER A 1 251 ? -4.499 -15.152 -7.861 1.00 31.58 827 SER A C 1
ATOM 1847 O O . SER A 1 251 ? -3.295 -15.165 -8.130 1.00 28.69 827 SER A O 1
ATOM 1850 N N . ARG A 1 252 ? -5.008 -15.074 -6.629 1.00 32.46 828 ARG A N 1
ATOM 1851 C CA . ARG A 1 252 ? -4.183 -15.083 -5.397 1.00 33.42 828 ARG A CA 1
ATOM 1852 C C . ARG A 1 252 ? -3.338 -16.361 -5.390 1.00 30.66 828 ARG A C 1
ATOM 1853 O O . ARG A 1 252 ? -2.157 -16.296 -5.016 1.00 31.76 828 ARG A O 1
ATOM 1861 N N . MET A 1 253 ? -3.905 -17.483 -5.825 1.00 27.36 829 MET A N 1
ATOM 1862 C CA . MET A 1 253 ? -3.229 -18.813 -5.808 1.00 30.17 829 MET A CA 1
ATOM 1863 C C . MET A 1 253 ? -2.333 -18.988 -7.038 1.00 29.00 829 MET A C 1
ATOM 1864 O O . MET A 1 253 ? -1.767 -20.070 -7.175 1.00 31.07 829 MET A O 1
ATOM 1869 N N . ASN A 1 254 ? -2.266 -18.003 -7.925 1.00 30.87 830 ASN A N 1
ATOM 1870 C CA . ASN A 1 254 ? -1.412 -18.042 -9.137 1.00 35.14 830 ASN A CA 1
ATOM 1871 C C . ASN A 1 254 ? -1.894 -19.163 -10.058 1.00 38.99 830 ASN A C 1
ATOM 1872 O O . ASN A 1 254 ? -1.051 -19.970 -10.518 1.00 39.28 830 ASN A O 1
ATOM 1877 N N . ILE A 1 255 ? -3.213 -19.201 -10.250 1.00 37.72 831 ILE A N 1
ATOM 1878 C CA . ILE A 1 255 ? -3.949 -19.975 -11.289 1.00 39.29 831 ILE A CA 1
ATOM 1879 C C . ILE A 1 255 ? -4.582 -18.972 -12.259 1.00 42.29 831 ILE A C 1
ATOM 1880 O O . ILE A 1 255 ? -3.873 -18.550 -13.133 1.00 52.60 831 ILE A O 1
#

B-factor: mean 29.85, std 10.75, range [17.23, 86.95]

Foldseek 3Di:
DDPLLVVLLVLVLQCLVPVVSDDPVSPVSSLVSLCVPPLVQLLDLCRPLVVNLVVLVSQVVGDPSSSLCSQCRADPQSDGSLLSCLLSLVLSNLQSSVVSVNDDQQRQTPQQDGSLLSNLLDAQDDVSSLVSNLSSLLPHDQQAAGPPQRDGSLLSNLLNLNVSSNVSCVVSVHDQCDATNQQDTSLLSCLLVLSLVSNLSLLVRPPNDQCGAGNVRDGSLNNNVVNVNVNSNVSVVVSVVD

Radius of gyration: 21.14 Å; Cα contacts (8 Å, |Δi|>4): 418; chains: 1; bounding box: 28×52×64 Å

Sequence (242 aa):
LSPDLISACLALEKYLDDNPNALTERELKVAYTTVLQEWLRLACCRSDAHPELVRRHLVTFRAMSARLLDYVVNIADSNGNTVVLHYSVSHANFPVVQQLLDSGVCCKVDKQNRAGYSPIMLTTALATLKTQDDIETVLQLFRLGNINAKASQAGQTALMLAVSHGRVDVVKALLACEADVNVQDDDGSSTALMCCACEHGHKEEIAGLLLAVPSCDISLTDRDGSTALMVALDAGQSEIASMLYSRMNI

Nearest PDB structures (foldseek):
  6tmd-assembly1_A  TM=1.004E+00  e=1.081E-35  Homo sapiens
  5ybv-assembly1_B  TM=9.834E-01  e=2.056E-31  Homo sapiens
  5ybu-assembly1_A  TM=9.615E-01  e=4.210E-22  Homo sapiens
  5yay-assembly1_A  TM=9.581E-01  e=1.317E-21  Mus musculus
  7ddx-assembly1_A  TM=9.460E-01  e=1.149E-21  Mus musculus

Organism: Homo sapiens (NCBI:txid9606)

Secondary structure (DSSP, 8-state):
--HHHHHHHHHHHHHHH-TTSS-HHHHHHHHHHHIIIIIHHHTSTT--HHHHHHHHHHHHTS-HHHHHHHHT---TTS--HHHHHHHTT-HHHHHHHHHTS---TT---TTS--HHHHGGG----SHHHHHHHHHHHHHS-TTPPPTTTT--HHHHHHHTT-HHHHHHHHHTT--TT---TTS--HHHHHHHHT-HHHHHHHHTSTT--TT---TTS--HHHHHHHTT-HHHHHHHHHHTT-

GO terms:
  GO:0005515 protein binding (F, IPI)
  GO:0005737 cytoplasm (C, IDA)
  GO:0005739 mitochondrion (C, IDA)
  GO:0043069 negative regulation of programmed cell death (P, IDA)
  GO:2000134 negative regulation of G1/S transition of mitotic cell cycle (P, IDA)
  GO:0033147 negative regulation of intracellular estrogen receptor signaling pathway (P, IDA)
  GO:0008285 negative regulation of cell population proliferation (P, IDA)
  GO:0000122 negative regulation of transcription by RNA polymerase II (P, IDA)
  GO:0005737 cytoplasm (C, EXP)
  GO:0035023 regulation of Rho protein signal transduction (P, IMP)
  GO:0090521 podocyte cell migration (P, IMP)
  GO:0072073 kidney epithelium development (P, IMP)
  GO:0070563 negative regulation of vitamin D receptor signaling pathway (P, IMP)
  GO:0005829 cytosol (C, IDA)

Solvent-accessible surface area: 11594 Å² total; per-residue (Å²): 82,34,111,101,1,60,66,7,0,95,23,0,42,114,48,38,103,71,83,137,37,13,84,126,168,76,28,143,70,3,64,70,26,0,20,94,62,0,4,120,57,0,22,149,72,98,7,108,36,53,74,0,96,120,6,6,80,37,1,122,91,30,36,83,141,0,8,44,53,0,5,9,4,18,20,90,82,11,20,4,0,5,1,45,1,0,53,80,22,14,2,69,0,0,44,39,0,9,89,4,70,39,28,110,8,60,72,69,16,198,66,4,41,2,0,1,2,20,0,0,86,4,59,13,145,77,133,112,16,63,85,10,0,25,51,0,4,157,106,19,80,16,59,25,96,2,89,107,32,6,41,3,0,2,7,10,0,0,31,87,16,76,54,47,0,0,112,4,0,30,77,31,151,6,66,8,44,26,55,18,104,63,14,30,7,2,7,7,20,0,0,119,89,13,48,84,128,5,0,26,55,0,14,80,28,120,80,10,56,41,81,41,61,25,196,121,43,21,31,2,45,96,24,0,98,133,40,60,33,88,111,0,3,61,51,0,75,79,79,70,138,159

InterPro domains:
  IPR002110 Ankyrin repeat [PF00023] (666-698)
  IPR002110 Ankyrin repeat [PF12796] (743-828)
  IPR002110 Ankyrin repeat [PS50088] (666-691)
  IPR002110 Ankyrin repeat [PS50088] (738-770)
  IPR002110 Ankyrin repeat [SM00248] (666-696)
  IPR002110 Ankyrin repeat [SM00248] (700-733)
  IPR002110 Ankyrin repeat [SM00248] (738-767)
  IPR002110 Ankyrin repeat [SM00248] (771-801)
  IPR002110 Ankyrin repeat [SM00248] (805-833)
  IPR021939 Kank N-terminal motif [PF12075] (31-69)
  IPR036770 Ankyrin repeat-containing domain superfamily [G3DSA:1.25.40.20] (588-832)
  IPR036770 Ankyrin repeat-containing domain superfamily [SSF48403] (659-827)
  IPR047184 KN motif and ankyrin repeat domain-containing protein 1-4 [PTHR24168] (395-830)